Protein AF-A0A3D6C4A2-F1 (afdb_monomer)

Structure (mmCIF, N/CA/C/O backbone):
data_AF-A0A3D6C4A2-F1
#
_entry.id   AF-A0A3D6C4A2-F1
#
loop_
_atom_site.group_PDB
_atom_site.id
_atom_site.type_symbol
_atom_site.label_atom_id
_atom_site.label_alt_id
_atom_site.label_comp_id
_atom_site.label_asym_id
_atom_site.label_entity_id
_atom_site.label_seq_id
_atom_site.pdbx_PDB_ins_code
_atom_site.Cartn_x
_atom_site.Cartn_y
_atom_site.Cartn_z
_atom_site.occupancy
_atom_site.B_iso_or_equiv
_atom_site.auth_seq_id
_atom_site.auth_comp_id
_atom_site.auth_asym_id
_atom_site.auth_atom_id
_atom_site.pdbx_PDB_model_num
ATOM 1 N N . TYR A 1 1 ? -8.096 17.742 25.970 1.00 75.56 1 TYR A N 1
ATOM 2 C CA . TYR A 1 1 ? -6.657 17.517 26.185 1.00 75.56 1 TYR A CA 1
ATOM 3 C C . TYR A 1 1 ? -6.133 16.384 25.285 1.00 75.56 1 TYR A C 1
ATOM 5 O O . TYR A 1 1 ? -5.992 15.261 25.740 1.00 75.56 1 TYR A O 1
ATOM 13 N N . PRO A 1 2 ? -5.869 16.615 23.979 1.00 76.56 2 PRO A N 1
ATOM 14 C CA . PRO A 1 2 ? -5.420 15.546 23.063 1.00 76.56 2 PRO A CA 1
ATOM 15 C C . PRO A 1 2 ? -4.052 14.928 23.410 1.00 76.56 2 PRO A C 1
ATOM 17 O O . PRO A 1 2 ? -3.771 13.787 23.048 1.00 76.56 2 PRO A O 1
ATOM 20 N N . HIS A 1 3 ? -3.200 15.686 24.103 1.00 84.62 3 HIS A N 1
ATOM 21 C CA . HIS A 1 3 ? -1.843 15.288 24.482 1.00 84.62 3 HIS A CA 1
ATOM 22 C C . HIS A 1 3 ? -1.794 14.269 25.630 1.00 84.62 3 HIS A C 1
ATOM 24 O O . HIS A 1 3 ? -0.762 13.638 25.818 1.00 84.62 3 HIS A O 1
ATOM 30 N N . GLU A 1 4 ? -2.894 14.071 26.357 1.00 91.75 4 GLU A N 1
ATOM 31 C CA . GLU A 1 4 ? -2.973 13.122 27.478 1.00 91.75 4 GLU A CA 1
ATOM 32 C C . GLU A 1 4 ? -3.249 11.677 27.027 1.00 91.75 4 GLU A C 1
ATOM 34 O O . GLU A 1 4 ? -3.215 10.752 27.833 1.00 91.75 4 GLU A O 1
ATOM 39 N N . PHE A 1 5 ? -3.507 11.460 25.734 1.00 89.56 5 PHE A N 1
ATOM 40 C CA . PHE A 1 5 ? -3.783 10.140 25.174 1.00 89.56 5 PHE A CA 1
ATOM 41 C C . PHE A 1 5 ? -2.536 9.511 24.543 1.00 89.56 5 PHE A C 1
ATOM 43 O O . PHE A 1 5 ? -1.808 10.161 23.792 1.00 89.56 5 PHE A O 1
ATOM 50 N N . SER A 1 6 ? -2.347 8.209 24.767 1.00 91.00 6 SER A N 1
ATOM 51 C CA . SER A 1 6 ? -1.392 7.377 24.021 1.00 91.00 6 SER A CA 1
ATOM 52 C C . SER A 1 6 ? -1.701 7.354 22.517 1.00 91.00 6 SER A C 1
ATOM 54 O O . SER A 1 6 ? -2.823 7.646 22.093 1.00 91.00 6 SER A O 1
ATOM 56 N N . GLY A 1 7 ? -0.726 6.946 21.695 1.00 88.75 7 GLY A N 1
ATOM 57 C CA . GLY A 1 7 ? -0.914 6.791 20.246 1.00 88.75 7 GLY A CA 1
ATOM 58 C C . GLY A 1 7 ? -2.128 5.924 19.897 1.00 88.75 7 GLY A C 1
ATOM 59 O O . GLY A 1 7 ? -3.000 6.360 19.148 1.00 88.75 7 GLY A O 1
ATOM 60 N N . GLY A 1 8 ? -2.262 4.756 20.534 1.00 90.06 8 GLY A N 1
ATOM 61 C CA . GLY A 1 8 ? -3.403 3.860 20.317 1.00 90.06 8 GLY A CA 1
ATOM 62 C C . GLY A 1 8 ? -4.749 4.447 20.755 1.00 90.06 8 GLY A C 1
ATOM 63 O O . GLY A 1 8 ? -5.759 4.239 20.086 1.00 90.06 8 GLY A O 1
ATOM 64 N N . GLN A 1 9 ? -4.791 5.214 21.851 1.00 93.19 9 GLN A N 1
ATOM 65 C CA . GLN A 1 9 ? -6.016 5.913 22.267 1.00 93.19 9 GLN A CA 1
ATOM 66 C C . GLN A 1 9 ? -6.405 7.007 21.270 1.00 93.19 9 GLN A C 1
ATOM 68 O O . GLN A 1 9 ? -7.569 7.079 20.880 1.00 93.19 9 GLN A O 1
ATOM 73 N N . ARG A 1 10 ? -5.443 7.816 20.805 1.00 93.25 10 ARG A N 1
ATOM 74 C CA . ARG A 1 10 ? -5.693 8.818 19.757 1.00 93.25 10 ARG A CA 1
ATOM 75 C C . ARG A 1 10 ? -6.200 8.170 18.473 1.00 93.25 10 ARG A C 1
ATOM 77 O O . ARG A 1 10 ? -7.133 8.693 17.869 1.00 93.25 10 ARG A O 1
ATOM 84 N N . GLN A 1 11 ? -5.659 7.007 18.111 1.00 94.12 11 GLN A N 1
ATOM 85 C CA . GLN A 1 11 ? -6.113 6.276 16.935 1.00 94.12 11 GLN A CA 1
ATOM 86 C C . GLN A 1 11 ? -7.548 5.769 17.089 1.00 94.12 11 GLN A C 1
ATOM 88 O O . GLN A 1 11 ? -8.365 5.977 16.197 1.00 94.12 11 GLN A O 1
ATOM 93 N N . ARG A 1 12 ? -7.903 5.193 18.245 1.00 94.25 12 ARG A N 1
ATOM 94 C CA . ARG A 1 12 ? -9.288 4.787 18.538 1.00 94.25 12 ARG A CA 1
ATOM 95 C C . ARG A 1 12 ? -10.264 5.964 18.501 1.00 94.25 12 ARG A C 1
ATOM 97 O O . ARG A 1 12 ? -11.351 5.825 17.952 1.00 94.25 12 ARG A O 1
ATOM 104 N N . ILE A 1 13 ? -9.866 7.128 19.016 1.00 94.88 13 ILE A N 1
ATOM 105 C CA . ILE A 1 13 ? -10.663 8.359 18.911 1.00 94.88 13 ILE A CA 1
ATOM 106 C C . ILE A 1 13 ? -10.832 8.769 17.440 1.00 94.88 13 ILE A C 1
ATOM 108 O O . ILE A 1 13 ? -11.931 9.137 17.037 1.00 94.88 13 ILE A O 1
ATOM 112 N N . SER A 1 14 ? -9.777 8.686 16.624 1.00 94.44 14 SER A N 1
ATOM 113 C CA . SER A 1 14 ? -9.845 8.986 15.186 1.00 94.44 14 SER A CA 1
ATOM 114 C C . SER A 1 14 ? -10.807 8.050 14.444 1.00 94.44 14 SER A C 1
ATOM 116 O O . SER A 1 14 ? -11.663 8.512 13.694 1.00 94.44 14 SER A O 1
ATOM 118 N N . ILE A 1 15 ? -10.736 6.745 14.731 1.00 94.94 15 ILE A N 1
ATOM 119 C CA . ILE A 1 15 ? -11.643 5.731 14.173 1.00 94.94 15 ILE A CA 1
ATOM 120 C C . ILE A 1 15 ? -13.091 6.033 14.571 1.00 94.94 15 ILE A C 1
ATOM 122 O O . ILE A 1 15 ? -13.956 6.117 13.705 1.00 94.94 15 ILE A O 1
ATOM 126 N N . ALA A 1 16 ? -13.355 6.278 15.859 1.00 95.81 16 ALA A N 1
ATOM 127 C CA . ALA A 1 16 ? -14.694 6.623 16.338 1.00 95.81 16 ALA A CA 1
ATOM 128 C C . ALA A 1 16 ? -15.250 7.886 15.657 1.00 95.81 16 ALA A C 1
ATOM 130 O O . ALA A 1 16 ? -16.424 7.930 15.299 1.00 95.81 16 ALA A O 1
ATOM 131 N N . ARG A 1 17 ? -14.403 8.898 15.420 1.00 95.81 17 ARG A N 1
ATOM 132 C CA . ARG A 1 17 ? -14.789 10.102 14.668 1.00 95.81 17 ARG A CA 1
ATOM 133 C C . ARG A 1 17 ? -15.164 9.782 13.223 1.00 95.81 17 ARG A C 1
ATOM 135 O O . ARG A 1 17 ? -16.128 10.354 12.730 1.00 95.81 17 ARG A O 1
ATOM 142 N N . GLY A 1 18 ? -14.431 8.885 12.563 1.00 94.94 18 GLY A N 1
ATOM 143 C CA . GLY A 1 18 ? -14.754 8.437 11.205 1.00 94.94 18 GLY A CA 1
ATOM 144 C C . GLY A 1 18 ? -16.083 7.683 11.121 1.00 94.94 18 GLY A C 1
ATOM 145 O O . GLY A 1 18 ? -16.785 7.797 10.125 1.00 94.94 18 GLY A O 1
ATOM 146 N N . LEU A 1 19 ? -16.459 6.968 12.184 1.00 95.81 19 LEU A N 1
ATOM 147 C CA . LEU A 1 19 ? -17.672 6.145 12.246 1.00 95.81 19 LEU A CA 1
ATOM 148 C C . LEU A 1 19 ? -18.933 6.898 12.688 1.00 95.81 19 LEU A C 1
ATOM 150 O O . LEU A 1 19 ? -20.017 6.326 12.655 1.00 95.81 19 LEU A O 1
ATOM 154 N N . ILE A 1 20 ? -18.820 8.160 13.112 1.00 95.81 20 ILE A N 1
ATOM 155 C CA . ILE A 1 20 ? -19.916 8.871 13.792 1.00 95.81 20 ILE A CA 1
ATOM 156 C C . ILE A 1 20 ? -21.178 9.045 12.930 1.00 95.81 20 ILE A C 1
ATOM 158 O O . ILE A 1 20 ? -22.267 9.204 13.473 1.00 95.81 20 ILE A O 1
ATOM 162 N N . LEU A 1 21 ? -21.028 9.021 11.602 1.00 95.38 21 LEU A N 1
ATOM 163 C CA . LEU A 1 21 ? -22.120 9.163 10.634 1.00 95.38 21 LEU A CA 1
ATOM 164 C C . LEU A 1 21 ? -22.553 7.830 10.006 1.00 95.38 21 LEU A C 1
ATOM 166 O O . LEU A 1 21 ? -23.227 7.860 8.984 1.00 95.38 21 LEU A O 1
ATOM 170 N N . ASP A 1 22 ? -22.147 6.693 10.579 1.00 94.06 22 ASP A N 1
ATOM 171 C CA . ASP A 1 22 ? -22.429 5.352 10.044 1.00 94.06 22 ASP A CA 1
ATOM 172 C C . ASP A 1 22 ? -22.056 5.214 8.547 1.00 94.06 22 ASP A C 1
ATOM 174 O O . ASP A 1 22 ? -22.910 4.980 7.688 1.00 94.06 22 ASP A O 1
ATOM 178 N N . PRO A 1 23 ? -20.781 5.462 8.181 1.00 96.56 23 PRO A N 1
ATOM 179 C CA . PRO A 1 23 ? -20.367 5.451 6.784 1.00 96.56 23 PRO A CA 1
ATOM 180 C C . PRO A 1 23 ? -20.389 4.032 6.217 1.00 96.56 23 PRO A C 1
ATOM 182 O O . PRO A 1 23 ? -20.168 3.067 6.932 1.00 96.56 23 PRO A O 1
ATOM 185 N N . GLN A 1 24 ? -20.518 3.904 4.898 1.00 96.19 24 GLN A N 1
ATOM 186 C CA . GLN A 1 24 ? -20.303 2.621 4.208 1.00 96.19 24 GLN A CA 1
ATOM 187 C C . GLN A 1 24 ? -18.860 2.457 3.700 1.00 96.19 24 GLN A C 1
ATOM 189 O O . GLN A 1 24 ? -18.427 1.351 3.376 1.00 96.19 24 GLN A O 1
ATOM 194 N N . PHE A 1 25 ? -18.103 3.558 3.622 1.00 96.88 25 PHE A N 1
ATOM 195 C CA . PHE A 1 25 ? -16.755 3.603 3.062 1.00 96.88 25 PHE A CA 1
ATOM 196 C C . PHE A 1 25 ? -15.832 4.497 3.891 1.00 96.88 25 PHE A C 1
ATOM 198 O O . PHE A 1 25 ? -16.195 5.623 4.234 1.00 96.88 25 PHE A O 1
ATOM 205 N N . ILE A 1 26 ? -14.628 4.007 4.186 1.00 96.56 26 ILE A N 1
ATOM 206 C CA . ILE A 1 26 ? -13.606 4.726 4.950 1.00 96.56 26 ILE A CA 1
ATOM 207 C C . ILE A 1 26 ? -12.275 4.681 4.201 1.00 96.56 26 ILE A C 1
ATOM 209 O O . ILE A 1 26 ? -11.784 3.612 3.836 1.00 96.56 26 ILE A O 1
ATOM 213 N N . VAL A 1 27 ? -11.655 5.851 4.047 1.00 97.06 27 VAL A N 1
ATOM 214 C CA . VAL A 1 27 ? -10.256 5.978 3.626 1.00 97.06 27 VAL A CA 1
ATOM 215 C C . VAL A 1 27 ? -9.388 6.060 4.876 1.00 97.06 27 VAL A C 1
ATOM 217 O O . VAL A 1 27 ? -9.554 6.965 5.693 1.00 97.06 27 VAL A O 1
ATOM 220 N N . ALA A 1 28 ? -8.482 5.103 5.036 1.00 95.25 28 ALA A N 1
ATOM 221 C CA . ALA A 1 28 ? -7.568 5.017 6.162 1.00 95.25 28 ALA A CA 1
ATOM 222 C C . ALA A 1 28 ? -6.136 5.257 5.667 1.00 95.25 28 ALA A C 1
ATOM 224 O O . ALA A 1 28 ? -5.509 4.349 5.123 1.00 95.25 28 ALA A O 1
ATOM 225 N N . ASP A 1 29 ? -5.649 6.487 5.838 1.00 95.44 29 ASP A N 1
ATOM 226 C CA . ASP A 1 29 ? -4.317 6.913 5.399 1.00 95.44 29 ASP A CA 1
ATOM 227 C C . ASP A 1 29 ? -3.276 6.738 6.509 1.00 95.44 29 ASP A C 1
ATOM 229 O O . ASP A 1 29 ? -3.362 7.379 7.558 1.00 95.44 29 ASP A O 1
ATOM 233 N N . GLU A 1 30 ? -2.345 5.804 6.304 1.00 94.19 30 GLU A N 1
ATOM 234 C CA . GLU A 1 30 ? -1.291 5.405 7.242 1.00 94.19 30 GLU A CA 1
ATOM 235 C C . GLU A 1 30 ? -1.767 5.231 8.703 1.00 94.19 30 GLU A C 1
ATOM 237 O O . GLU A 1 30 ? -1.111 5.704 9.642 1.00 94.19 30 GLU A O 1
ATOM 242 N N . PRO A 1 31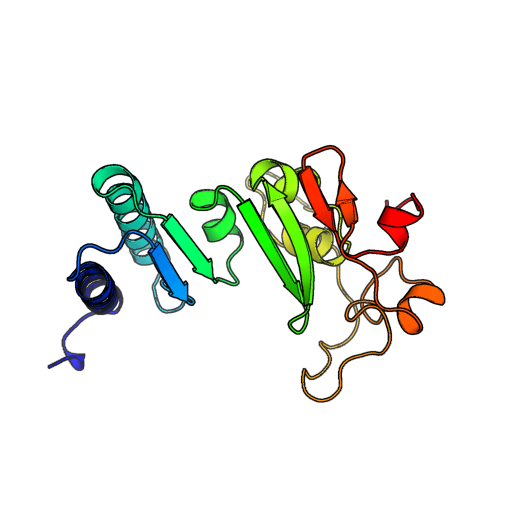 ? -2.889 4.518 8.949 1.00 92.69 31 PRO A N 1
ATOM 243 C CA . PRO A 1 31 ? -3.618 4.572 10.220 1.00 92.69 31 PRO A CA 1
ATOM 244 C C . PRO A 1 31 ? -2.887 3.892 11.388 1.00 92.69 31 PRO A C 1
ATOM 246 O O . PRO A 1 31 ? -3.353 3.945 12.525 1.00 92.69 31 PRO A O 1
ATOM 249 N N . VAL A 1 32 ? -1.769 3.213 11.130 1.00 93.56 32 VAL A N 1
ATOM 250 C CA . VAL A 1 32 ? -0.989 2.491 12.146 1.00 93.56 32 VAL A CA 1
ATOM 251 C C . VAL A 1 32 ? 0.499 2.844 12.149 1.00 93.56 32 VAL A C 1
ATOM 253 O O . VAL A 1 32 ? 1.227 2.354 13.003 1.00 93.56 32 VAL A O 1
ATOM 256 N N . SER A 1 33 ? 0.948 3.729 11.255 1.00 89.06 33 SER A N 1
ATOM 257 C CA . SER A 1 33 ? 2.370 4.045 11.033 1.00 89.06 33 SER A CA 1
ATOM 258 C C . SER A 1 33 ? 3.101 4.617 12.257 1.00 89.06 33 SER A C 1
ATOM 260 O O . SER A 1 33 ? 4.305 4.430 12.410 1.00 89.06 33 SER A O 1
ATOM 262 N N . ALA A 1 34 ? 2.382 5.310 13.144 1.00 87.12 34 ALA A N 1
ATOM 263 C CA . ALA A 1 34 ? 2.932 5.954 14.340 1.00 87.12 34 ALA A CA 1
ATOM 264 C C . ALA A 1 34 ? 2.778 5.114 15.624 1.00 87.12 34 ALA A C 1
ATOM 266 O O . ALA A 1 34 ? 2.910 5.647 16.731 1.00 87.12 34 ALA A O 1
ATOM 267 N N . LEU A 1 35 ? 2.422 3.834 15.498 1.00 90.00 35 LEU A N 1
ATOM 268 C CA . LEU A 1 35 ? 2.121 2.945 16.619 1.00 90.00 35 LEU A CA 1
ATOM 269 C C . LEU A 1 35 ? 3.223 1.897 16.779 1.00 90.00 35 LEU A C 1
ATOM 271 O O . LEU A 1 35 ? 3.865 1.495 15.814 1.00 90.00 35 LEU A O 1
ATOM 275 N N . ASP A 1 36 ? 3.441 1.436 18.008 1.00 91.19 36 ASP A N 1
ATOM 276 C CA . ASP A 1 36 ? 4.258 0.248 18.229 1.00 91.19 36 ASP A CA 1
ATOM 277 C C . ASP A 1 36 ? 3.553 -1.002 17.676 1.00 91.19 36 ASP A C 1
ATOM 279 O O . ASP A 1 36 ? 2.325 -1.052 17.567 1.00 91.19 36 ASP A O 1
ATOM 283 N N . VAL A 1 37 ? 4.336 -2.043 17.379 1.00 89.44 37 VAL A N 1
ATOM 284 C CA . VAL A 1 37 ? 3.859 -3.277 16.728 1.00 89.44 37 VAL A CA 1
ATOM 285 C C . VAL A 1 37 ? 2.686 -3.923 17.478 1.00 89.44 37 VAL A C 1
ATOM 287 O O . VAL A 1 37 ? 1.759 -4.443 16.854 1.00 89.44 37 VAL A O 1
ATOM 290 N N . SER A 1 38 ? 2.686 -3.874 18.816 1.00 91.69 38 SER A N 1
ATOM 291 C CA . SER A 1 38 ? 1.623 -4.490 19.616 1.00 91.69 38 SER A CA 1
ATOM 292 C C . SER A 1 38 ? 0.300 -3.728 19.493 1.00 91.69 38 SER A C 1
ATOM 294 O O . SER A 1 38 ? -0.760 -4.337 19.330 1.00 91.69 38 SER A O 1
ATOM 296 N N . ILE A 1 39 ? 0.354 -2.395 19.502 1.00 93.25 39 ILE A N 1
ATOM 297 C CA . ILE A 1 39 ? -0.821 -1.537 19.347 1.00 93.25 39 ILE A CA 1
ATOM 298 C C . ILE A 1 39 ? -1.310 -1.528 17.898 1.00 93.25 39 ILE A C 1
ATOM 300 O O . ILE A 1 39 ? -2.520 -1.552 17.674 1.00 93.25 39 ILE A O 1
ATOM 304 N N . GLN A 1 40 ? -0.408 -1.563 16.916 1.00 93.62 40 GLN A N 1
ATOM 305 C CA . GLN A 1 40 ? -0.750 -1.735 15.504 1.00 93.62 40 GLN A CA 1
ATOM 306 C C . GLN A 1 40 ? -1.621 -2.982 15.297 1.00 93.62 40 GLN A C 1
ATOM 308 O O . GLN A 1 40 ? -2.706 -2.870 14.727 1.00 93.62 40 GLN A O 1
ATOM 313 N N . ALA A 1 41 ? -1.223 -4.137 15.842 1.00 92.50 41 ALA A N 1
ATOM 314 C CA . ALA A 1 41 ? -2.020 -5.363 15.763 1.00 92.50 41 ALA A CA 1
ATOM 315 C C . ALA A 1 41 ? -3.416 -5.206 16.397 1.00 92.50 41 ALA A C 1
ATOM 317 O O . ALA A 1 41 ? -4.416 -5.629 15.819 1.00 92.50 41 ALA A O 1
ATOM 318 N N . GLN A 1 42 ? -3.513 -4.543 17.556 1.00 94.06 42 GLN A N 1
ATOM 319 C CA . GLN A 1 42 ? -4.806 -4.273 18.199 1.00 94.06 42 GLN A CA 1
ATOM 320 C C . GLN A 1 42 ? -5.715 -3.381 17.343 1.00 94.06 42 GLN A C 1
ATOM 322 O O . GLN A 1 42 ? -6.918 -3.626 17.272 1.00 94.06 42 GLN A O 1
ATOM 327 N N . ILE A 1 43 ? -5.163 -2.343 16.708 1.00 94.69 43 ILE A N 1
ATOM 328 C CA . ILE A 1 43 ? -5.932 -1.446 15.839 1.00 94.69 43 ILE A CA 1
ATOM 329 C C . ILE A 1 43 ? -6.391 -2.170 14.572 1.00 94.69 43 ILE A C 1
ATOM 331 O O . ILE A 1 43 ? -7.535 -1.990 14.166 1.00 94.69 43 ILE A O 1
ATOM 335 N N . LEU A 1 44 ? -5.551 -3.015 13.973 1.00 94.56 44 LEU A N 1
ATOM 336 C CA . LEU A 1 44 ? -5.937 -3.800 12.797 1.00 94.56 44 LEU A CA 1
ATOM 337 C C . LEU A 1 44 ? -7.072 -4.776 13.112 1.00 94.56 44 LEU A C 1
ATOM 339 O O . LEU A 1 44 ? -8.060 -4.800 12.383 1.00 94.56 44 LEU A O 1
ATOM 343 N N . ASN A 1 45 ? -6.985 -5.494 14.234 1.00 94.25 45 ASN A N 1
ATOM 344 C CA . ASN A 1 45 ? -8.059 -6.382 14.685 1.00 94.25 45 ASN A CA 1
ATOM 345 C C . ASN A 1 45 ? -9.371 -5.621 14.907 1.00 94.25 45 ASN A C 1
ATOM 347 O O . ASN A 1 45 ? -10.427 -6.085 14.489 1.00 94.25 45 ASN A O 1
ATOM 351 N N . LEU A 1 46 ? -9.300 -4.427 15.506 1.00 94.81 46 LEU A N 1
ATOM 352 C CA . LEU A 1 46 ? -10.465 -3.560 15.679 1.00 94.81 46 LEU A CA 1
ATOM 353 C C . LEU A 1 46 ? -11.076 -3.153 14.329 1.00 94.81 46 LEU A C 1
ATOM 355 O O . LEU A 1 46 ? -12.289 -3.222 14.166 1.00 94.81 46 LEU A O 1
ATOM 359 N N . LEU A 1 47 ? -10.262 -2.736 13.355 1.00 95.38 47 LEU A N 1
ATOM 360 C CA . LEU A 1 47 ? -10.754 -2.367 12.023 1.00 95.38 47 LEU A CA 1
ATOM 361 C C . LEU A 1 47 ? -11.403 -3.559 11.309 1.00 95.38 47 LEU A C 1
ATOM 363 O O . LEU A 1 47 ? -12.456 -3.402 10.701 1.00 95.38 47 LEU A O 1
ATOM 367 N N . MET A 1 48 ? -10.825 -4.757 11.417 1.00 94.81 48 MET A N 1
ATOM 368 C CA . MET A 1 48 ? -11.418 -5.976 10.858 1.00 94.81 48 MET A CA 1
ATOM 369 C C . MET A 1 48 ? -12.747 -6.325 11.531 1.00 94.81 48 MET A C 1
ATOM 371 O O . MET A 1 48 ? -13.714 -6.640 10.847 1.00 94.81 48 MET A O 1
ATOM 375 N N . GLU A 1 49 ? -12.830 -6.217 12.856 1.00 96.00 49 GLU A N 1
ATOM 376 C CA . GLU A 1 49 ? -14.074 -6.440 13.597 1.00 96.00 49 GLU A CA 1
ATOM 377 C C . GLU A 1 49 ? -15.171 -5.451 13.173 1.00 96.00 49 GLU A C 1
ATOM 379 O O . GLU A 1 49 ? -16.316 -5.846 12.950 1.00 96.00 49 GLU A O 1
ATOM 384 N N . LEU A 1 50 ? -14.820 -4.172 13.019 1.00 95.62 50 LEU A N 1
ATOM 385 C CA . LEU A 1 50 ? -15.737 -3.134 12.549 1.00 95.62 50 LEU A CA 1
ATOM 386 C C . LEU A 1 50 ? -16.184 -3.378 11.105 1.00 95.62 50 LEU A C 1
ATOM 388 O O . LEU A 1 50 ? -17.360 -3.181 10.805 1.00 95.62 50 LEU A O 1
ATOM 392 N N . ARG A 1 51 ? -15.281 -3.859 10.238 1.00 94.94 51 ARG A N 1
ATOM 393 C CA . ARG A 1 51 ? -15.608 -4.274 8.867 1.00 94.94 51 ARG A CA 1
ATOM 394 C C . ARG A 1 51 ? -16.782 -5.239 8.849 1.00 94.94 51 ARG A C 1
ATOM 396 O O . ARG A 1 51 ? -17.762 -4.984 8.160 1.00 94.94 51 ARG A O 1
ATOM 403 N N . GLU A 1 52 ? -16.677 -6.317 9.624 1.00 95.44 52 GLU A N 1
ATOM 404 C CA . GLU A 1 52 ? -17.680 -7.382 9.660 1.00 95.44 52 GLU A CA 1
ATOM 405 C C . GLU A 1 52 ? -18.977 -6.910 10.325 1.00 95.44 52 GLU A C 1
ATOM 407 O O . GLU A 1 52 ? -20.068 -7.179 9.830 1.00 95.44 52 GLU A O 1
ATOM 412 N N . LYS A 1 53 ? -18.877 -6.172 11.439 1.00 96.06 53 LYS A N 1
ATOM 413 C CA . LYS A 1 53 ? -20.051 -5.732 12.208 1.00 96.06 53 LYS A CA 1
ATOM 414 C C . LYS A 1 53 ? -20.887 -4.671 11.502 1.00 96.06 53 LYS A C 1
ATOM 416 O O . LYS A 1 53 ? -22.100 -4.652 11.679 1.00 96.06 53 LYS A O 1
ATOM 421 N N . MET A 1 54 ? -20.241 -3.773 10.764 1.00 95.56 54 MET A N 1
ATOM 422 C CA . MET A 1 54 ? -20.883 -2.609 10.146 1.00 95.56 54 MET A CA 1
ATOM 423 C C . MET A 1 54 ? -20.908 -2.695 8.613 1.00 95.56 54 MET A C 1
ATOM 425 O O . MET A 1 54 ? -21.350 -1.758 7.958 1.00 95.56 54 MET A O 1
ATOM 429 N N . ASN A 1 55 ? -20.449 -3.811 8.033 1.00 95.31 55 ASN A N 1
ATOM 430 C CA . ASN A 1 55 ? -20.334 -4.007 6.586 1.00 95.31 55 ASN A CA 1
ATOM 431 C C . ASN A 1 55 ? -19.560 -2.865 5.890 1.00 95.31 55 ASN A C 1
ATOM 433 O O . ASN A 1 55 ? -19.993 -2.315 4.875 1.00 95.31 55 ASN A O 1
ATOM 437 N N . LEU A 1 56 ? -18.422 -2.472 6.475 1.00 95.94 56 LEU A N 1
ATOM 438 C CA . LEU A 1 56 ? -17.620 -1.344 5.994 1.00 95.94 56 LEU A CA 1
ATOM 439 C C . LEU A 1 56 ? -16.734 -1.743 4.821 1.00 95.94 56 LEU A C 1
ATOM 441 O O . LEU A 1 56 ? -16.129 -2.814 4.803 1.00 95.94 56 LEU A O 1
ATOM 445 N N . THR A 1 57 ? -16.556 -0.815 3.887 1.00 96.75 57 THR A N 1
ATOM 446 C CA . THR A 1 57 ? -15.509 -0.897 2.869 1.00 96.75 57 THR A CA 1
ATOM 447 C C . THR A 1 57 ? -14.339 0.005 3.252 1.00 96.75 57 THR A C 1
ATOM 449 O O . THR A 1 57 ? -14.523 1.193 3.517 1.00 96.75 57 THR A O 1
ATOM 452 N N . TYR A 1 58 ? -13.123 -0.542 3.247 1.00 96.38 58 TYR A N 1
ATOM 453 C CA . TYR A 1 58 ? -11.903 0.213 3.531 1.00 96.38 58 TYR A CA 1
ATOM 454 C C . TYR A 1 58 ? -11.055 0.413 2.275 1.00 96.38 58 TYR A C 1
ATOM 456 O O . TYR A 1 58 ? -10.744 -0.547 1.572 1.00 96.38 58 TYR A O 1
ATOM 464 N N . LEU A 1 59 ? -10.605 1.648 2.054 1.00 97.12 59 LEU A N 1
ATOM 465 C CA . LEU A 1 59 ? -9.395 1.934 1.287 1.00 97.12 59 LEU A CA 1
ATOM 466 C C . LEU A 1 59 ? -8.265 2.195 2.282 1.00 97.12 59 LEU A C 1
ATOM 468 O O . LEU A 1 59 ? -8.222 3.248 2.915 1.00 97.12 59 LEU A O 1
ATOM 472 N N . PHE A 1 60 ? -7.378 1.218 2.440 1.00 96.19 60 PHE A N 1
ATOM 473 C CA . PHE A 1 60 ? -6.271 1.277 3.388 1.00 96.19 60 PHE A CA 1
ATOM 474 C C . PHE A 1 60 ? -4.977 1.646 2.657 1.00 96.19 60 PHE A C 1
ATOM 476 O O . PHE A 1 60 ? -4.568 0.938 1.738 1.00 96.19 60 PHE A O 1
ATOM 483 N N . ILE A 1 61 ? -4.339 2.745 3.055 1.00 96.38 61 ILE A N 1
ATOM 484 C CA . ILE A 1 61 ? -3.098 3.242 2.454 1.00 96.38 61 ILE A CA 1
ATOM 485 C C . ILE A 1 61 ? -1.974 3.015 3.457 1.00 96.38 61 ILE A C 1
ATOM 487 O O . ILE A 1 61 ? -2.039 3.491 4.589 1.00 96.38 61 ILE A O 1
ATOM 491 N N . THR A 1 62 ? -0.956 2.254 3.058 1.00 94.62 62 THR A N 1
ATOM 492 C CA . THR A 1 62 ? 0.238 2.060 3.878 1.00 94.62 62 THR A CA 1
ATOM 493 C C . THR A 1 62 ? 1.437 1.610 3.057 1.00 94.62 62 THR A C 1
ATOM 495 O O . THR A 1 62 ? 1.291 1.016 1.986 1.00 94.62 62 THR A O 1
ATOM 498 N N . HIS A 1 63 ? 2.628 1.855 3.592 1.00 92.44 63 HIS A N 1
ATOM 499 C CA . HIS A 1 63 ? 3.884 1.296 3.105 1.00 92.44 63 HIS A CA 1
ATOM 500 C C . HIS A 1 63 ? 4.255 -0.060 3.742 1.00 92.44 63 HIS A C 1
ATOM 502 O O . HIS A 1 63 ? 5.206 -0.696 3.284 1.00 92.44 63 HIS A O 1
ATOM 508 N N . ASP A 1 64 ? 3.543 -0.528 4.777 1.00 90.69 64 ASP A N 1
ATOM 509 C CA . ASP A 1 64 ? 3.829 -1.812 5.433 1.00 90.69 64 ASP A CA 1
ATOM 510 C C . ASP A 1 64 ? 3.094 -2.977 4.752 1.00 90.69 64 ASP A C 1
ATOM 512 O O . ASP A 1 64 ? 1.900 -3.215 4.953 1.00 90.69 64 ASP A O 1
ATOM 516 N N . LEU A 1 65 ? 3.835 -3.759 3.967 1.00 88.31 65 LEU A N 1
ATOM 517 C CA . LEU A 1 65 ? 3.293 -4.911 3.244 1.00 88.31 65 LEU A CA 1
ATOM 518 C C . LEU A 1 65 ? 2.788 -6.029 4.171 1.00 88.31 65 LEU A C 1
ATOM 520 O O . LEU A 1 65 ? 1.916 -6.796 3.765 1.00 88.31 65 LEU A O 1
ATOM 524 N N . SER A 1 66 ? 3.277 -6.115 5.412 1.00 85.56 66 SER A N 1
ATOM 525 C CA . SER A 1 66 ? 2.793 -7.094 6.397 1.00 85.56 66 SER A CA 1
ATOM 526 C C . SER A 1 66 ? 1.357 -6.777 6.815 1.00 85.56 66 SER A C 1
ATOM 528 O O . SER A 1 66 ? 0.532 -7.676 6.966 1.00 85.56 66 SER A O 1
ATOM 530 N N . VAL A 1 67 ? 1.040 -5.484 6.944 1.00 89.88 67 VAL A N 1
ATOM 531 C CA . VAL A 1 67 ? -0.323 -5.006 7.211 1.00 89.88 67 VAL A CA 1
ATOM 532 C C . VAL A 1 67 ? -1.221 -5.260 6.018 1.00 89.88 67 VAL A C 1
ATOM 534 O O . VAL A 1 67 ? -2.309 -5.815 6.175 1.00 89.88 67 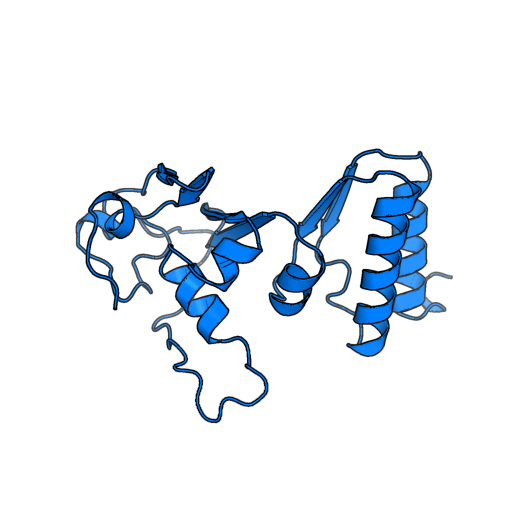VAL A O 1
ATOM 537 N N . VAL A 1 68 ? -0.749 -4.891 4.823 1.00 91.62 68 VAL A N 1
ATOM 538 C CA . VAL A 1 68 ? -1.491 -5.083 3.573 1.00 91.62 68 VAL A CA 1
ATOM 539 C C . VAL A 1 68 ? -1.893 -6.547 3.407 1.00 91.62 68 VAL A C 1
ATOM 541 O O . VAL A 1 68 ? -3.057 -6.812 3.106 1.00 91.62 68 VAL A O 1
ATOM 544 N N . HIS A 1 69 ? -0.969 -7.480 3.668 1.00 88.06 69 HIS A N 1
ATOM 545 C CA . HIS A 1 69 ? -1.219 -8.920 3.591 1.00 88.06 69 HIS A CA 1
ATOM 546 C C . HIS A 1 69 ? -2.347 -9.388 4.520 1.00 88.06 69 HIS A C 1
ATOM 548 O O . HIS A 1 69 ? -3.087 -10.305 4.177 1.00 88.06 69 HIS A O 1
ATOM 554 N N . HIS A 1 70 ? -2.484 -8.766 5.693 1.00 87.31 70 HIS A N 1
ATOM 555 C CA . HIS A 1 70 ? -3.431 -9.200 6.714 1.00 87.31 70 HIS A CA 1
ATOM 556 C C . HIS A 1 70 ? -4.855 -8.668 6.500 1.00 87.31 70 HIS A C 1
ATOM 558 O O . HIS A 1 70 ? -5.820 -9.383 6.758 1.00 87.31 70 HIS A O 1
ATOM 564 N N . ILE A 1 71 ? -5.000 -7.418 6.043 1.00 91.19 71 ILE A N 1
ATOM 565 C CA . ILE A 1 71 ? -6.302 -6.726 6.027 1.00 91.19 71 ILE A CA 1
ATOM 566 C C . ILE A 1 71 ? -6.963 -6.654 4.642 1.00 91.19 71 ILE A C 1
ATOM 568 O O . ILE A 1 71 ? -8.181 -6.483 4.550 1.00 91.19 71 ILE A O 1
ATOM 572 N N . SER A 1 72 ? -6.185 -6.770 3.563 1.00 94.06 72 SER A N 1
ATOM 573 C CA . SER A 1 72 ? -6.638 -6.388 2.219 1.00 94.06 72 SER A CA 1
ATOM 574 C C . SER A 1 72 ? -7.184 -7.568 1.417 1.00 94.06 72 SER A C 1
ATOM 576 O O . SER A 1 72 ? -6.575 -8.631 1.360 1.00 94.06 72 SER A O 1
ATOM 578 N N . ASN A 1 73 ? -8.293 -7.359 0.703 1.00 94.44 73 ASN A N 1
ATOM 579 C CA . ASN A 1 73 ? -8.790 -8.315 -0.296 1.00 94.44 73 ASN A CA 1
ATOM 580 C C . ASN A 1 73 ? -8.109 -8.126 -1.664 1.00 94.44 73 ASN A C 1
ATOM 582 O O . ASN A 1 73 ? -7.846 -9.089 -2.382 1.00 94.44 73 ASN A O 1
ATOM 586 N N . ARG A 1 74 ? -7.820 -6.871 -2.023 1.00 95.31 74 ARG A N 1
ATOM 587 C CA . ARG A 1 74 ? -7.121 -6.453 -3.246 1.00 95.31 74 ARG A CA 1
ATOM 588 C C . ARG A 1 74 ? -6.054 -5.438 -2.873 1.00 95.31 74 ARG A C 1
ATOM 590 O O . ARG A 1 74 ? -6.232 -4.695 -1.912 1.00 95.31 74 ARG A O 1
ATOM 597 N N . VAL A 1 75 ? -4.974 -5.400 -3.640 1.00 97.00 75 VAL A N 1
ATOM 598 C CA . VAL A 1 75 ? -3.820 -4.543 -3.363 1.00 97.00 75 VAL A CA 1
ATOM 599 C C . VAL A 1 75 ? -3.456 -3.776 -4.621 1.00 97.00 75 VAL A C 1
ATOM 601 O O . VAL A 1 75 ? -3.287 -4.379 -5.676 1.00 97.00 75 VAL A O 1
ATOM 604 N N . ALA A 1 76 ? -3.339 -2.456 -4.485 1.00 97.38 76 ALA A N 1
ATOM 605 C CA . ALA A 1 76 ? -2.812 -1.555 -5.500 1.00 97.38 76 ALA A CA 1
ATOM 606 C C . ALA A 1 76 ? -1.398 -1.118 -5.094 1.00 97.38 76 ALA A C 1
ATOM 608 O O . ALA A 1 76 ? -1.199 -0.598 -3.998 1.00 97.38 76 ALA A O 1
ATOM 609 N N . VAL A 1 77 ? -0.423 -1.314 -5.976 1.00 97.50 77 VAL A N 1
ATOM 610 C CA . VAL A 1 77 ? 0.971 -0.909 -5.780 1.00 97.50 77 VAL A CA 1
ATOM 611 C C . VAL A 1 77 ? 1.238 0.316 -6.636 1.00 97.50 77 VAL A C 1
ATOM 613 O O . VAL A 1 77 ? 1.081 0.276 -7.858 1.00 97.50 77 VAL A O 1
ATOM 616 N N . LEU A 1 78 ? 1.649 1.407 -5.992 1.00 96.38 78 LEU A N 1
ATOM 617 C CA . LEU A 1 78 ? 1.966 2.664 -6.658 1.00 96.38 78 LEU A CA 1
ATOM 618 C C . LEU A 1 78 ? 3.470 2.944 -6.608 1.00 96.38 78 LEU A C 1
ATOM 620 O O . LEU A 1 78 ? 4.125 2.694 -5.598 1.00 96.38 78 LEU A O 1
ATOM 624 N N . TYR A 1 79 ? 4.003 3.537 -7.674 1.00 95.00 79 TYR A N 1
ATOM 625 C CA . TYR A 1 79 ? 5.349 4.107 -7.708 1.00 95.00 79 TYR A CA 1
ATOM 626 C C . TYR A 1 79 ? 5.302 5.502 -8.328 1.00 95.00 79 TYR A C 1
ATOM 628 O O . TYR A 1 79 ? 4.781 5.665 -9.428 1.00 95.00 79 TYR A O 1
ATOM 636 N N . LEU A 1 80 ? 5.820 6.514 -7.621 1.00 93.44 80 LEU A N 1
ATOM 637 C CA . LEU A 1 80 ? 5.803 7.922 -8.059 1.00 93.44 80 LEU A CA 1
ATOM 638 C C . LEU A 1 80 ? 4.417 8.382 -8.564 1.00 93.44 80 LEU A C 1
ATOM 640 O O . LEU A 1 80 ? 4.292 8.994 -9.620 1.00 93.44 80 LEU A O 1
ATOM 644 N N . GLY A 1 81 ? 3.361 8.029 -7.823 1.00 92.44 81 GLY A N 1
ATOM 645 C CA . GLY A 1 81 ? 1.977 8.380 -8.162 1.00 92.44 81 GLY A CA 1
ATOM 646 C C . GLY A 1 81 ? 1.357 7.578 -9.313 1.00 92.44 81 GLY A C 1
ATOM 647 O O . GLY A 1 81 ? 0.205 7.818 -9.657 1.00 92.44 81 GLY A O 1
ATOM 648 N N . THR A 1 82 ? 2.076 6.614 -9.891 1.00 93.38 82 THR A N 1
ATOM 649 C CA . THR A 1 82 ? 1.580 5.762 -10.982 1.00 93.38 82 THR A CA 1
ATOM 650 C C . THR A 1 82 ? 1.164 4.397 -10.448 1.00 93.38 82 THR A C 1
ATOM 652 O O . THR A 1 82 ? 1.912 3.786 -9.685 1.00 93.38 82 THR A O 1
ATOM 655 N N . LEU A 1 83 ? -0.007 3.898 -10.858 1.00 97.00 83 LEU A N 1
ATOM 656 C CA . LEU A 1 83 ? -0.459 2.544 -10.536 1.00 97.00 83 LEU A CA 1
ATOM 657 C C . LEU A 1 83 ? 0.358 1.521 -11.335 1.00 97.00 83 LEU A C 1
ATOM 659 O O . LEU A 1 83 ? 0.215 1.421 -12.550 1.00 97.00 83 LEU A O 1
ATOM 663 N N . CYS A 1 84 ? 1.214 0.766 -10.652 1.00 97.62 84 CYS A N 1
ATOM 664 C CA . CYS A 1 84 ? 2.059 -0.251 -11.272 1.00 97.62 84 CYS A CA 1
ATOM 665 C C . CYS A 1 84 ? 1.345 -1.598 -11.395 1.00 97.62 84 CYS A C 1
ATOM 667 O O . CYS A 1 84 ? 1.504 -2.291 -12.399 1.00 97.62 84 CYS A O 1
ATOM 669 N N . GLU A 1 85 ? 0.593 -1.982 -10.365 1.00 97.88 85 GLU A N 1
ATOM 670 C CA . GLU A 1 85 ? -0.062 -3.286 -10.282 1.00 97.88 85 GLU A CA 1
ATOM 671 C C . GLU A 1 85 ? -1.284 -3.218 -9.365 1.00 97.88 85 GLU A C 1
ATOM 673 O O . GLU A 1 85 ? -1.245 -2.564 -8.325 1.00 97.88 85 GLU A O 1
ATOM 678 N N . LEU A 1 86 ? -2.367 -3.893 -9.742 1.00 97.88 86 LEU A N 1
ATOM 679 C CA . LEU A 1 86 ? -3.574 -4.059 -8.940 1.00 97.88 86 LEU A CA 1
ATOM 680 C C . LEU A 1 86 ? -4.062 -5.498 -9.072 1.00 97.88 86 LEU A C 1
ATOM 682 O O . LEU A 1 86 ? -4.491 -5.901 -10.143 1.00 97.88 86 LEU A O 1
ATOM 686 N N . ALA A 1 87 ? -4.052 -6.270 -7.994 1.00 96.56 87 ALA A N 1
ATOM 687 C CA . ALA A 1 87 ? -4.446 -7.679 -8.038 1.00 96.56 87 ALA A CA 1
ATOM 688 C C . ALA A 1 87 ? -5.154 -8.111 -6.744 1.00 96.56 87 ALA A C 1
ATOM 690 O O . ALA A 1 87 ? -5.092 -7.389 -5.738 1.00 96.56 87 ALA A O 1
ATOM 691 N N . PRO A 1 88 ? -5.851 -9.267 -6.737 1.00 95.25 88 PRO A N 1
ATOM 692 C CA . PRO A 1 88 ? -6.215 -9.936 -5.492 1.00 95.25 88 PRO A CA 1
ATOM 693 C C . PRO A 1 88 ? -4.987 -10.057 -4.588 1.00 95.25 88 PRO A C 1
ATOM 695 O O . PRO A 1 88 ? -3.891 -10.330 -5.075 1.00 95.25 88 PRO A O 1
ATOM 698 N N . ALA A 1 89 ? -5.157 -9.840 -3.281 1.00 93.31 89 ALA A N 1
ATOM 699 C CA . ALA A 1 89 ? -4.028 -9.814 -2.354 1.00 93.31 89 ALA A CA 1
ATOM 700 C C . ALA A 1 89 ? -3.209 -11.106 -2.458 1.00 93.31 89 ALA A C 1
ATOM 702 O O . ALA A 1 89 ? -2.006 -11.047 -2.675 1.00 93.31 89 ALA A O 1
ATOM 703 N N . HIS A 1 90 ? -3.877 -12.260 -2.415 1.00 91.69 90 HIS A N 1
ATOM 704 C CA . HIS A 1 90 ? -3.249 -13.563 -2.624 1.00 91.69 90 HIS A CA 1
ATOM 705 C C . HIS A 1 90 ? -2.323 -13.569 -3.856 1.00 91.69 90 HIS A C 1
ATOM 707 O O . HIS A 1 90 ? -1.114 -13.740 -3.717 1.00 91.69 90 HIS A O 1
ATOM 7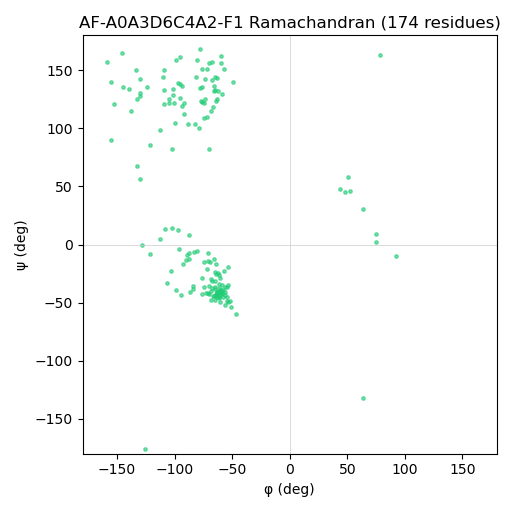13 N N . ASP A 1 91 ? -2.863 -13.293 -5.040 1.00 93.19 91 ASP A N 1
ATOM 714 C CA . ASP A 1 91 ? -2.108 -13.341 -6.295 1.00 93.19 91 ASP A CA 1
ATOM 715 C C . ASP A 1 91 ? -0.943 -12.354 -6.309 1.00 93.19 91 ASP A C 1
ATOM 717 O O . ASP A 1 91 ? 0.134 -12.699 -6.779 1.00 93.19 91 ASP A O 1
ATOM 721 N N . LEU A 1 92 ? -1.117 -11.159 -5.737 1.00 93.81 92 LEU A N 1
ATOM 722 C CA . LEU A 1 92 ? -0.039 -10.180 -5.656 1.00 93.81 92 LEU A CA 1
ATOM 723 C C . LEU A 1 92 ? 1.138 -10.701 -4.819 1.00 93.81 92 LEU A C 1
ATOM 725 O O . LEU A 1 92 ? 2.285 -10.499 -5.200 1.00 93.81 92 LEU A O 1
ATOM 729 N N . PHE A 1 93 ? 0.873 -11.376 -3.694 1.00 91.69 93 PHE A N 1
ATOM 730 C CA . PHE A 1 93 ? 1.919 -11.900 -2.804 1.00 91.69 93 PHE A CA 1
ATOM 731 C C . PHE A 1 93 ? 2.604 -13.171 -3.337 1.00 91.69 93 PHE A C 1
ATOM 733 O O . PHE A 1 93 ? 3.774 -13.398 -3.016 1.00 91.69 93 PHE A O 1
ATOM 740 N N . TYR A 1 94 ? 1.908 -13.990 -4.133 1.00 90.31 94 TYR A N 1
ATOM 741 C CA . TYR A 1 94 ? 2.436 -15.258 -4.660 1.00 90.31 94 TYR A CA 1
ATOM 742 C C . TYR A 1 94 ? 2.969 -15.157 -6.094 1.00 90.31 94 TYR A C 1
ATOM 744 O O . TYR A 1 94 ? 4.014 -15.732 -6.396 1.00 90.31 94 TYR A O 1
ATOM 752 N N . GLU A 1 95 ? 2.297 -14.399 -6.958 1.00 92.06 95 GLU A N 1
ATOM 753 C CA . GLU A 1 95 ? 2.637 -14.206 -8.372 1.00 92.06 95 GLU A CA 1
ATOM 754 C C . GLU A 1 95 ? 2.683 -12.715 -8.774 1.00 92.06 95 GLU A C 1
ATOM 756 O O . GLU A 1 95 ? 2.001 -12.300 -9.718 1.00 92.06 95 GLU A O 1
ATOM 761 N N . PRO A 1 96 ? 3.508 -11.888 -8.101 1.00 93.81 96 PRO A N 1
ATOM 762 C CA . PRO A 1 96 ? 3.679 -10.481 -8.461 1.00 93.81 96 PRO A CA 1
ATOM 763 C C . PRO A 1 96 ? 4.187 -10.316 -9.896 1.00 93.81 96 PRO A C 1
ATOM 765 O O . PRO A 1 96 ? 5.209 -10.895 -10.282 1.00 93.81 96 PRO A O 1
ATOM 768 N N . ARG A 1 97 ? 3.515 -9.473 -10.682 1.00 95.25 97 ARG A N 1
ATOM 769 C CA . ARG A 1 97 ? 3.791 -9.294 -12.114 1.00 95.25 97 ARG A CA 1
ATOM 770 C C . ARG A 1 97 ? 4.738 -8.138 -12.382 1.00 95.25 97 ARG A C 1
ATOM 772 O O . ARG A 1 97 ? 5.658 -8.274 -13.186 1.00 95.25 97 ARG A O 1
ATOM 779 N N . HIS A 1 98 ? 4.554 -7.003 -11.712 1.00 96.88 98 HIS A N 1
ATOM 780 C CA . HIS A 1 98 ? 5.377 -5.830 -11.967 1.00 96.88 98 HIS A CA 1
ATOM 781 C C . HIS A 1 98 ? 6.761 -5.974 -11.297 1.00 96.88 98 HIS A C 1
ATOM 783 O O . HIS A 1 98 ? 6.841 -6.302 -10.108 1.00 96.88 98 HIS A O 1
ATOM 789 N N . PRO A 1 99 ? 7.879 -5.660 -11.987 1.00 95.75 99 PRO A N 1
ATOM 790 C CA . PRO A 1 99 ? 9.229 -5.753 -11.416 1.00 95.75 99 PRO A CA 1
ATOM 791 C C . PRO A 1 99 ? 9.422 -4.998 -10.092 1.00 95.75 99 PRO A C 1
ATOM 793 O O . PRO A 1 99 ? 10.139 -5.462 -9.207 1.00 95.75 99 PRO A O 1
ATOM 796 N N . TYR A 1 100 ? 8.757 -3.851 -9.931 1.00 95.56 100 TYR A N 1
ATOM 797 C CA . TYR A 1 100 ? 8.748 -3.113 -8.663 1.00 95.56 100 TYR A CA 1
ATOM 798 C C . TYR A 1 100 ? 8.064 -3.895 -7.532 1.00 95.56 100 TYR A C 1
ATOM 800 O O . TYR A 1 100 ? 8.648 -4.029 -6.460 1.00 95.56 100 TYR A O 1
ATOM 808 N N . THR A 1 101 ? 6.879 -4.466 -7.772 1.00 95.19 101 THR A N 1
ATOM 809 C CA . THR A 1 101 ? 6.157 -5.291 -6.790 1.00 95.19 101 THR A CA 1
ATOM 810 C C . THR A 1 101 ? 6.984 -6.502 -6.373 1.00 95.19 101 THR A C 1
ATOM 812 O O . THR A 1 101 ? 7.113 -6.796 -5.186 1.00 95.19 101 THR A O 1
ATOM 815 N N . ARG A 1 102 ? 7.637 -7.161 -7.337 1.00 94.06 102 ARG A N 1
ATOM 816 C CA . ARG A 1 102 ? 8.564 -8.271 -7.071 1.00 94.06 102 ARG A CA 1
ATOM 817 C C . ARG A 1 102 ? 9.705 -7.851 -6.155 1.00 94.06 102 ARG A C 1
ATOM 819 O O . ARG A 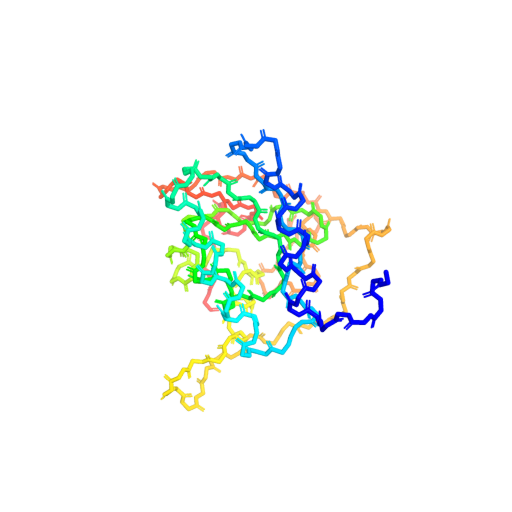1 102 ? 10.028 -8.561 -5.205 1.00 94.06 102 ARG A O 1
ATOM 826 N N . ALA A 1 103 ? 10.296 -6.686 -6.418 1.00 92.62 103 ALA A N 1
ATOM 827 C CA . ALA A 1 103 ? 11.357 -6.150 -5.581 1.00 92.62 103 ALA A CA 1
ATOM 828 C C . ALA A 1 103 ? 10.869 -5.821 -4.163 1.00 92.62 103 ALA A C 1
ATOM 830 O O . ALA A 1 103 ? 11.529 -6.214 -3.201 1.00 92.62 103 ALA A O 1
ATOM 831 N N . LEU A 1 104 ? 9.702 -5.184 -4.029 1.00 91.38 104 LEU A N 1
ATOM 832 C CA . LEU A 1 104 ? 9.067 -4.890 -2.742 1.00 91.38 104 LEU A CA 1
ATOM 833 C C . LEU A 1 104 ? 8.844 -6.155 -1.904 1.00 91.38 104 LEU A C 1
ATOM 835 O O . LEU A 1 104 ? 9.291 -6.229 -0.762 1.00 91.38 104 LEU A O 1
ATOM 839 N N . LEU A 1 105 ? 8.211 -7.176 -2.482 1.00 90.94 105 LEU A N 1
ATOM 840 C CA . LEU A 1 105 ? 7.915 -8.422 -1.772 1.00 90.94 105 LEU A CA 1
ATOM 841 C C . LEU A 1 105 ? 9.176 -9.217 -1.424 1.00 90.94 105 LEU A C 1
ATOM 843 O O . LEU A 1 105 ? 9.223 -9.865 -0.381 1.00 90.94 105 LEU A O 1
ATOM 847 N N . SER A 1 106 ? 10.225 -9.134 -2.251 1.00 88.31 106 SER A N 1
ATOM 848 C CA . SER A 1 106 ? 11.513 -9.779 -1.959 1.00 88.31 106 SER A CA 1
ATOM 849 C C . SER A 1 106 ? 12.212 -9.220 -0.711 1.00 88.31 106 SER A C 1
ATOM 851 O O . SER A 1 106 ? 13.123 -9.864 -0.186 1.00 88.31 106 SER A O 1
ATOM 853 N N . ALA A 1 107 ? 11.797 -8.037 -0.242 1.00 83.81 107 ALA A N 1
ATOM 854 C CA . ALA A 1 107 ? 12.311 -7.406 0.967 1.00 83.81 107 ALA A CA 1
ATOM 855 C C . ALA A 1 107 ? 11.576 -7.838 2.247 1.00 83.81 107 ALA A C 1
ATOM 857 O O . ALA A 1 107 ? 12.077 -7.580 3.342 1.00 83.81 107 ALA A O 1
ATOM 858 N N . ILE A 1 108 ? 10.427 -8.515 2.136 1.00 83.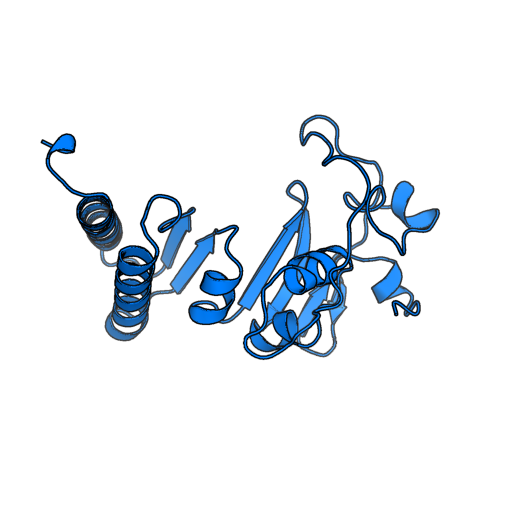19 108 ILE A N 1
ATOM 859 C CA . ILE A 1 108 ? 9.673 -8.992 3.299 1.00 83.19 108 ILE A CA 1
ATOM 860 C C . ILE A 1 108 ? 10.400 -10.201 3.914 1.00 83.19 108 ILE A C 1
ATOM 862 O O . ILE A 1 108 ? 10.640 -11.193 3.216 1.00 83.19 108 ILE A O 1
ATOM 866 N N . PRO A 1 109 ? 10.735 -10.173 5.217 1.00 70.75 109 PRO A N 1
ATOM 867 C CA . PRO A 1 109 ? 11.322 -11.321 5.896 1.00 70.75 109 PRO A CA 1
ATOM 868 C C . PRO A 1 109 ? 10.351 -12.507 5.914 1.00 70.75 109 PRO A C 1
ATOM 870 O O . PRO A 1 109 ? 9.233 -12.396 6.413 1.00 70.75 109 PRO A O 1
ATOM 873 N N . LYS A 1 110 ? 10.787 -13.670 5.421 1.00 71.44 110 LYS A N 1
ATOM 874 C CA . LYS A 1 110 ? 10.023 -14.920 5.519 1.00 71.44 110 LYS A CA 1
ATOM 875 C C . LYS A 1 110 ? 10.475 -15.726 6.732 1.00 71.44 110 LYS A C 1
ATOM 877 O O . LYS A 1 110 ? 11.660 -16.027 6.885 1.00 71.44 110 LYS A O 1
ATOM 882 N N . VAL A 1 111 ? 9.529 -16.093 7.593 1.00 65.12 111 VAL A N 1
ATOM 883 C CA . VAL A 1 111 ? 9.800 -16.922 8.775 1.00 65.12 111 VAL A CA 1
ATOM 884 C C . VAL A 1 111 ? 10.279 -18.305 8.319 1.00 65.12 111 VAL A C 1
ATOM 886 O O . VAL A 1 111 ? 9.593 -18.985 7.566 1.00 65.12 111 VAL A O 1
ATOM 889 N N . GLY A 1 112 ? 11.465 -18.722 8.770 1.00 63.22 112 GLY A N 1
ATOM 890 C CA . GLY A 1 112 ? 12.029 -20.047 8.477 1.00 63.22 112 GLY A CA 1
ATOM 891 C C . GLY A 1 112 ? 12.939 -20.133 7.244 1.00 63.22 112 GLY A C 1
ATOM 892 O O . GLY A 1 112 ? 13.642 -21.132 7.092 1.00 63.22 112 GLY A O 1
ATOM 893 N N . GLU A 1 113 ? 13.024 -19.095 6.405 1.00 63.81 113 GLU A N 1
ATOM 894 C CA . GLU A 1 113 ? 13.968 -19.065 5.280 1.00 63.81 113 GLU A CA 1
ATOM 895 C C . GLU A 1 113 ? 15.298 -18.406 5.679 1.00 63.81 113 GLU A C 1
ATOM 897 O O . GLU A 1 113 ? 15.353 -17.244 6.073 1.00 63.81 113 GLU A O 1
ATOM 902 N N . LYS A 1 114 ? 16.416 -19.133 5.535 1.00 55.19 114 LYS A N 1
ATOM 903 C CA . LYS A 1 114 ? 17.755 -18.617 5.887 1.00 55.19 114 LYS A CA 1
ATOM 904 C C . LYS A 1 114 ? 18.287 -17.551 4.919 1.00 55.19 114 LYS A C 1
ATOM 906 O O . LYS A 1 114 ? 19.198 -16.818 5.296 1.00 55.19 114 LYS A O 1
ATOM 911 N N . LYS A 1 115 ? 17.774 -17.479 3.683 1.00 54.38 115 LYS A N 1
ATOM 912 C CA . LYS A 1 115 ? 18.163 -16.490 2.659 1.00 54.38 115 LYS A CA 1
ATOM 913 C C . LYS A 1 115 ? 17.030 -16.273 1.650 1.00 54.38 115 LYS A C 1
ATOM 915 O O . LYS A 1 115 ? 17.001 -16.939 0.617 1.00 54.38 115 LYS A O 1
ATOM 920 N N . ALA A 1 116 ? 16.141 -15.317 1.907 1.00 58.59 116 ALA A N 1
ATOM 921 C CA . ALA A 1 116 ? 15.303 -14.781 0.837 1.00 58.59 116 ALA A CA 1
ATOM 922 C C . ALA A 1 116 ? 16.218 -14.126 -0.219 1.00 58.59 116 ALA A C 1
ATOM 924 O O . ALA A 1 116 ? 17.135 -13.372 0.128 1.00 58.59 116 ALA A O 1
ATOM 925 N N . LYS A 1 117 ? 16.021 -14.432 -1.510 1.00 66.88 117 LYS A N 1
ATOM 926 C CA . LYS A 1 117 ? 16.728 -13.763 -2.617 1.00 66.88 117 LYS A CA 1
ATOM 927 C C . LYS A 1 117 ? 16.219 -12.319 -2.730 1.00 66.88 117 LYS A C 1
ATOM 929 O O . LYS A 1 117 ? 15.343 -12.025 -3.533 1.00 66.88 117 LYS A O 1
ATOM 934 N N . HIS A 1 118 ? 16.757 -11.432 -1.899 1.00 79.75 118 HIS A N 1
ATOM 935 C CA . HIS A 1 118 ? 16.408 -10.015 -1.892 1.00 79.75 118 HIS A CA 1
ATOM 936 C C . HIS A 1 118 ? 16.866 -9.341 -3.193 1.00 79.75 118 HIS A C 1
ATOM 938 O O . HIS A 1 118 ? 18.069 -9.250 -3.468 1.00 79.75 118 HIS A O 1
ATOM 944 N N . ILE A 1 119 ? 15.926 -8.800 -3.966 1.00 83.38 119 ILE A N 1
ATOM 945 C CA . ILE A 1 119 ? 16.222 -8.021 -5.170 1.00 83.38 119 ILE A CA 1
ATOM 946 C C . ILE A 1 119 ? 16.733 -6.650 -4.725 1.00 83.38 119 ILE A C 1
ATOM 948 O O . ILE A 1 119 ? 16.001 -5.827 -4.182 1.00 83.38 119 ILE A O 1
ATOM 952 N N . LYS A 1 120 ? 18.028 -6.390 -4.918 1.00 82.12 120 LYS A N 1
ATOM 953 C CA . LYS A 1 120 ? 18.615 -5.079 -4.618 1.00 82.12 120 LYS A CA 1
ATOM 954 C C . LYS A 1 120 ? 18.368 -4.124 -5.780 1.00 82.12 120 LYS A C 1
ATOM 956 O O . LYS A 1 120 ? 19.057 -4.195 -6.796 1.00 82.12 120 LYS A O 1
ATOM 961 N N . LEU A 1 121 ? 17.410 -3.218 -5.606 1.00 86.94 121 LEU A N 1
ATOM 962 C CA . LEU A 1 121 ? 17.211 -2.106 -6.531 1.00 86.94 121 LEU A CA 1
ATOM 963 C C . LEU A 1 121 ? 18.416 -1.165 -6.479 1.00 86.94 121 LEU A C 1
ATOM 965 O O . LEU A 1 121 ? 18.877 -0.790 -5.401 1.00 86.94 121 LEU A O 1
ATOM 969 N N . LYS A 1 122 ? 18.926 -0.795 -7.653 1.00 83.12 122 LYS A N 1
ATOM 970 C CA . LYS A 1 122 ? 20.006 0.186 -7.810 1.00 83.12 122 LYS A CA 1
ATOM 971 C C . LYS A 1 122 ? 19.417 1.569 -8.095 1.00 83.12 122 LYS A C 1
ATOM 973 O O . LYS A 1 122 ? 18.265 1.676 -8.513 1.00 83.12 122 LYS A O 1
ATOM 978 N N . GLY A 1 123 ? 20.223 2.605 -7.881 1.00 80.44 123 GLY A N 1
ATOM 979 C CA . GLY A 1 123 ? 19.839 3.995 -8.126 1.00 80.44 123 GLY A CA 1
ATOM 980 C C . GLY A 1 123 ? 18.962 4.601 -7.029 1.00 80.44 123 GLY A C 1
ATOM 981 O O . GLY A 1 123 ? 18.372 3.895 -6.204 1.00 80.44 123 GLY A O 1
ATOM 982 N N . GLU A 1 124 ? 18.898 5.929 -7.034 1.00 77.62 124 GLU A N 1
ATOM 983 C CA . GLU A 1 124 ? 18.063 6.715 -6.126 1.00 77.62 124 GLU A CA 1
ATOM 984 C C . GLU A 1 124 ? 16.609 6.758 -6.603 1.00 77.62 124 GLU A C 1
ATOM 986 O O . GLU A 1 124 ? 16.306 6.509 -7.772 1.00 77.62 124 GLU A O 1
ATOM 991 N N . VAL A 1 125 ? 15.690 7.046 -5.682 1.00 82.75 125 VAL A N 1
ATOM 992 C CA . VAL A 1 125 ? 14.289 7.296 -6.033 1.00 82.75 125 VAL A CA 1
ATOM 993 C C . VAL A 1 125 ? 14.207 8.685 -6.679 1.00 82.75 125 VAL A C 1
ATOM 995 O O . VAL A 1 125 ? 14.605 9.653 -6.031 1.00 82.75 125 VAL A O 1
ATOM 998 N N . PRO A 1 126 ? 13.706 8.808 -7.923 1.00 80.81 126 PRO A N 1
ATOM 999 C CA . PRO A 1 126 ? 13.523 10.105 -8.569 1.00 80.81 126 PRO A CA 1
ATOM 1000 C C . PRO A 1 126 ? 12.581 11.014 -7.778 1.00 80.81 126 PRO A C 1
ATOM 1002 O O . PRO A 1 126 ? 11.720 10.544 -7.030 1.00 80.81 126 PRO A O 1
ATOM 1005 N N . THR A 1 127 ? 12.707 12.326 -7.968 1.00 82.00 127 THR A N 1
ATOM 1006 C CA . THR A 1 127 ? 11.777 13.266 -7.342 1.00 82.00 127 THR A CA 1
ATOM 1007 C C . THR A 1 127 ? 10.421 13.216 -8.057 1.00 82.00 127 THR A C 1
ATOM 1009 O O . THR A 1 127 ? 10.377 13.142 -9.285 1.00 82.00 127 THR A O 1
ATOM 1012 N N . PRO A 1 128 ? 9.294 13.322 -7.333 1.00 82.50 128 PRO A N 1
ATOM 1013 C CA . PRO A 1 128 ? 7.974 13.424 -7.963 1.00 82.50 128 PRO A CA 1
ATOM 1014 C C . PRO A 1 128 ? 7.770 14.715 -8.773 1.00 82.50 128 PRO A C 1
ATOM 1016 O O . PRO A 1 128 ? 6.797 14.824 -9.509 1.00 82.50 128 PRO A O 1
ATOM 1019 N N . VAL A 1 129 ? 8.664 15.701 -8.623 1.00 86.50 129 VAL A N 1
ATOM 1020 C CA . VAL A 1 129 ? 8.615 16.982 -9.347 1.00 86.50 129 VAL A CA 1
ATOM 1021 C C . VAL A 1 129 ? 8.997 16.794 -10.814 1.00 86.50 129 VAL A C 1
ATOM 1023 O O . VAL A 1 129 ? 8.349 17.359 -11.688 1.00 86.50 129 VAL A O 1
ATOM 1026 N N . ASN A 1 130 ? 10.025 15.981 -11.078 1.00 84.31 130 ASN A N 1
ATOM 1027 C CA . ASN A 1 130 ? 10.508 15.675 -12.421 1.00 84.31 130 ASN A CA 1
ATOM 1028 C C . ASN A 1 130 ? 10.436 14.164 -12.636 1.00 84.31 130 ASN A C 1
ATOM 1030 O O . ASN A 1 130 ? 11.404 13.439 -12.393 1.00 84.31 130 ASN A O 1
ATOM 1034 N N . LEU A 1 131 ? 9.263 13.697 -13.065 1.00 87.44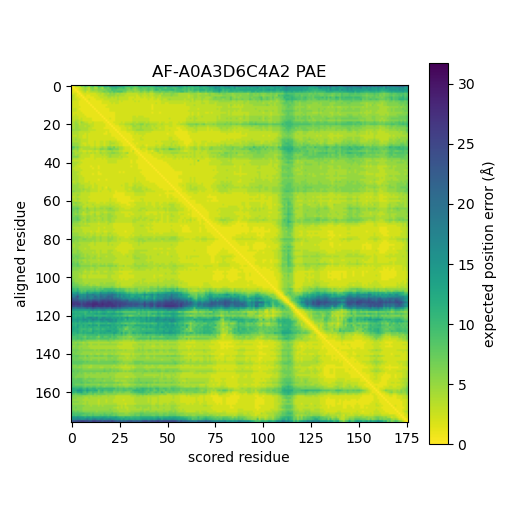 131 LEU A N 1
ATOM 1035 C CA . LEU A 1 131 ? 9.049 12.282 -13.341 1.00 87.44 131 LEU A CA 1
ATOM 1036 C C . LEU A 1 131 ? 9.955 11.798 -14.488 1.00 87.44 131 LEU A C 1
ATOM 1038 O O . LEU A 1 131 ? 10.162 12.536 -15.456 1.00 87.44 131 LEU A O 1
ATOM 1042 N N . PRO A 1 132 ? 10.471 10.557 -14.410 1.00 89.44 132 PRO A N 1
ATOM 1043 C CA . PRO A 1 132 ? 11.143 9.926 -15.539 1.00 89.44 132 PRO A CA 1
ATOM 1044 C C . PRO A 1 132 ? 10.226 9.849 -16.765 1.00 89.44 132 PRO A C 1
ATOM 1046 O O . PRO A 1 132 ? 9.005 9.747 -16.631 1.00 89.44 132 PRO A O 1
ATOM 1049 N N . THR A 1 133 ? 10.811 9.866 -17.962 1.00 92.94 133 THR A N 1
ATOM 1050 C CA . THR A 1 133 ? 10.065 9.642 -19.205 1.00 92.94 133 THR A CA 1
ATOM 1051 C C . THR A 1 133 ? 9.656 8.175 -19.328 1.00 92.94 133 THR A C 1
ATOM 1053 O O . THR A 1 133 ? 10.330 7.278 -18.826 1.00 92.94 133 THR A O 1
ATOM 1056 N N . GLY A 1 134 ? 8.542 7.909 -20.005 1.00 95.62 134 GLY A N 1
ATOM 1057 C CA . GLY A 1 134 ? 8.036 6.551 -20.172 1.00 95.62 134 GLY A CA 1
ATOM 1058 C C . GLY A 1 134 ? 7.624 5.882 -18.852 1.00 95.62 134 GLY A C 1
ATOM 1059 O O . GLY A 1 134 ? 6.887 6.450 -18.049 1.00 95.62 134 GLY A O 1
ATOM 1060 N N . CYS A 1 135 ? 8.060 4.645 -18.617 1.00 96.56 135 CYS A N 1
ATOM 1061 C CA . CYS A 1 135 ? 7.790 3.918 -17.378 1.00 96.56 135 CYS A CA 1
ATOM 1062 C C . CYS A 1 135 ? 8.536 4.556 -16.200 1.00 96.56 135 CYS A C 1
ATOM 1064 O O . CYS A 1 135 ? 9.750 4.433 -16.098 1.00 96.56 135 CYS A O 1
ATOM 1066 N N . VAL A 1 136 ? 7.821 5.108 -15.219 1.00 95.31 136 VAL A N 1
ATOM 1067 C CA . VAL A 1 136 ? 8.412 5.766 -14.033 1.00 95.31 136 VAL A CA 1
ATOM 1068 C C . VAL A 1 136 ? 9.424 4.915 -13.247 1.00 95.31 136 VAL A C 1
ATOM 1070 O O . VAL A 1 136 ? 10.241 5.454 -12.506 1.00 95.31 136 VAL A O 1
ATOM 1073 N N . PHE A 1 137 ? 9.408 3.589 -13.409 1.00 96.00 137 PHE A N 1
ATOM 1074 C CA . PHE A 1 137 ? 10.330 2.661 -12.756 1.00 96.00 137 PHE A CA 1
ATOM 1075 C C . PHE A 1 137 ? 11.544 2.258 -13.624 1.00 96.00 137 PHE A C 1
ATOM 1077 O O . PHE A 1 137 ? 12.434 1.556 -13.139 1.00 96.00 137 PHE A O 1
ATOM 1084 N N . HIS A 1 138 ? 11.632 2.695 -14.888 1.00 95.38 138 HIS A N 1
ATOM 1085 C CA . HIS A 1 138 ? 12.634 2.214 -15.852 1.00 95.38 138 HIS A CA 1
ATOM 1086 C C . HIS A 1 138 ? 14.083 2.389 -15.363 1.00 95.38 138 HIS A C 1
ATOM 1088 O O . HIS A 1 138 ? 14.905 1.506 -15.580 1.00 95.38 138 HIS A O 1
ATOM 1094 N N . GLY A 1 139 ? 14.394 3.478 -14.647 1.00 92.81 139 GLY A N 1
ATOM 1095 C CA . GLY A 1 139 ? 15.747 3.758 -14.146 1.00 92.81 139 GLY A CA 1
ATOM 1096 C C . GLY A 1 139 ? 16.228 2.814 -13.037 1.00 92.81 139 GLY A C 1
ATOM 1097 O O . GLY A 1 139 ? 17.419 2.765 -12.742 1.00 92.81 139 GLY A O 1
ATOM 1098 N N . ARG A 1 140 ? 15.312 2.059 -12.418 1.00 94.00 140 ARG A N 1
ATOM 1099 C CA . ARG A 1 140 ? 15.603 1.118 -11.320 1.00 94.00 140 ARG A CA 1
ATOM 1100 C C . ARG A 1 140 ? 15.196 -0.320 -11.642 1.00 94.00 140 ARG A C 1
ATOM 1102 O O . ARG A 1 140 ? 15.515 -1.235 -10.883 1.00 94.00 140 ARG A O 1
ATOM 1109 N N . CYS A 1 141 ? 14.493 -0.525 -12.752 1.00 94.00 141 CYS A N 1
ATOM 1110 C CA . CYS A 1 141 ? 14.046 -1.828 -13.214 1.00 94.00 141 CYS A CA 1
ATOM 1111 C C . CYS A 1 141 ? 15.206 -2.603 -13.851 1.00 94.00 141 CYS A C 1
ATOM 1113 O O . CYS A 1 141 ? 15.801 -2.154 -14.826 1.00 94.00 141 CYS A O 1
ATOM 1115 N N . VAL A 1 142 ? 15.488 -3.807 -13.347 1.00 91.81 142 VAL A N 1
ATOM 1116 C CA . VAL A 1 142 ? 16.528 -4.691 -13.912 1.00 91.81 142 VAL A CA 1
ATOM 1117 C C . VAL A 1 142 ? 16.149 -5.283 -15.275 1.00 91.81 142 VAL A C 1
ATOM 1119 O O . VAL A 1 142 ? 17.014 -5.790 -15.977 1.00 91.81 142 VAL A O 1
ATOM 1122 N N . TYR A 1 143 ? 14.870 -5.191 -15.649 1.00 94.31 143 TYR A N 1
ATOM 1123 C CA . TYR A 1 143 ? 14.316 -5.692 -16.908 1.00 94.31 143 TYR A CA 1
ATOM 1124 C C . TYR A 1 143 ? 13.952 -4.558 -17.887 1.00 94.31 143 TYR A C 1
ATOM 1126 O O . TYR A 1 143 ? 13.199 -4.780 -18.837 1.00 94.31 143 TYR A O 1
ATOM 1134 N N . ALA A 1 144 ? 14.403 -3.321 -17.653 1.00 95.06 144 ALA A N 1
ATOM 1135 C CA . ALA A 1 144 ? 14.121 -2.208 -18.561 1.00 95.06 144 ALA A CA 1
ATOM 1136 C C . ALA A 1 144 ? 14.780 -2.409 -19.939 1.00 95.06 144 ALA A C 1
ATOM 1138 O O . ALA A 1 144 ? 15.891 -2.922 -20.037 1.00 95.06 144 ALA A O 1
ATOM 1139 N N . ASN A 1 145 ? 14.087 -1.976 -20.994 1.00 94.50 145 ASN A N 1
ATOM 1140 C CA . ASN A 1 145 ? 14.607 -1.843 -22.358 1.00 94.50 145 ASN A CA 1
ATOM 1141 C C . ASN A 1 145 ? 14.376 -0.403 -22.858 1.00 94.50 145 ASN A C 1
ATOM 1143 O O . ASN A 1 145 ? 13.846 0.432 -22.121 1.00 94.50 145 ASN A O 1
ATOM 1147 N N . ASP A 1 1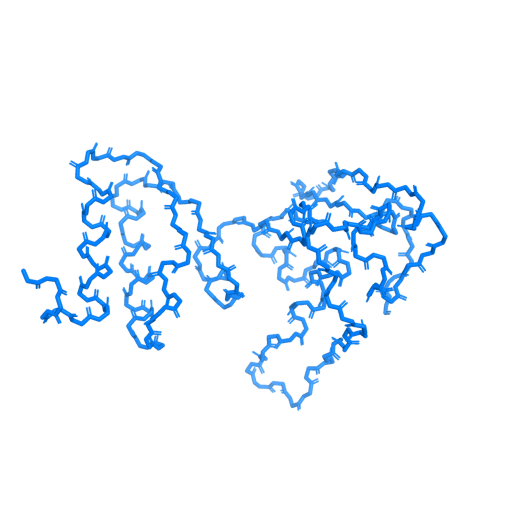46 ? 14.724 -0.127 -24.114 1.00 96.19 146 ASP A N 1
ATOM 1148 C CA . ASP A 1 146 ? 14.583 1.210 -24.705 1.00 96.19 146 ASP A CA 1
ATOM 1149 C C . ASP A 1 146 ? 13.127 1.702 -24.755 1.00 96.19 146 ASP A C 1
ATOM 1151 O O . ASP A 1 146 ? 12.873 2.884 -24.533 1.00 96.19 146 ASP A O 1
ATOM 1155 N N . ARG A 1 147 ? 12.145 0.808 -24.950 1.00 97.00 147 ARG A N 1
ATOM 1156 C CA . ARG A 1 147 ? 10.716 1.175 -24.913 1.00 97.00 147 ARG A CA 1
ATOM 1157 C C . ARG A 1 147 ? 10.325 1.738 -23.545 1.00 97.00 147 ARG A C 1
ATOM 1159 O O . ARG A 1 147 ? 9.602 2.728 -23.467 1.00 97.00 147 ARG A O 1
ATOM 1166 N N . CYS A 1 148 ? 10.854 1.164 -22.460 1.00 97.25 148 CYS A N 1
ATOM 1167 C CA . CYS A 1 148 ? 10.547 1.604 -21.099 1.00 97.25 148 CYS A CA 1
ATOM 1168 C C . CYS A 1 148 ? 10.941 3.056 -20.799 1.00 97.25 148 CYS A C 1
ATOM 1170 O O . CYS A 1 148 ? 10.326 3.639 -19.913 1.00 97.25 148 CYS A O 1
ATOM 1172 N N . SER A 1 149 ? 11.934 3.639 -21.474 1.00 96.38 149 SER A N 1
ATOM 1173 C CA . SER A 1 149 ? 12.327 5.042 -21.251 1.00 96.38 149 SER A CA 1
ATOM 1174 C C . SER A 1 149 ? 11.586 6.032 -22.154 1.00 96.38 149 SER A C 1
ATOM 1176 O O . SER A 1 149 ? 11.624 7.236 -21.902 1.00 96.38 149 SER A O 1
ATOM 1178 N N . GLN A 1 150 ? 10.910 5.540 -23.195 1.00 96.88 150 GLN A N 1
ATOM 1179 C CA . GLN A 1 150 ? 10.264 6.360 -24.223 1.00 96.88 150 GLN A CA 1
ATOM 1180 C C . GLN A 1 150 ? 8.739 6.380 -24.093 1.00 96.88 150 GLN A C 1
ATOM 1182 O O . GLN A 1 150 ? 8.111 7.398 -24.372 1.00 96.88 150 GLN A O 1
ATOM 1187 N N . GLU A 1 151 ? 8.139 5.277 -23.645 1.00 97.25 151 GLU A N 1
ATOM 1188 C CA . GLU A 1 151 ? 6.690 5.079 -23.643 1.00 97.25 151 GLU A CA 1
ATOM 1189 C C . GLU A 1 151 ? 6.175 4.750 -22.239 1.00 97.25 151 GLU A C 1
ATOM 1191 O O . GLU A 1 151 ? 6.756 3.934 -21.516 1.00 97.25 151 GLU A O 1
ATOM 1196 N N . VAL A 1 152 ? 5.071 5.389 -21.842 1.00 96.62 152 VAL A N 1
ATOM 1197 C CA . VAL A 1 152 ? 4.382 5.085 -20.581 1.00 96.62 152 VAL A CA 1
ATOM 1198 C C . VAL A 1 152 ? 3.603 3.779 -20.773 1.00 96.62 152 VAL A C 1
ATOM 1200 O O . VAL A 1 152 ? 2.777 3.718 -21.682 1.00 96.62 152 VAL A O 1
ATOM 1203 N N . PRO A 1 153 ? 3.837 2.733 -19.960 1.00 97.12 153 PRO A N 1
ATOM 1204 C CA . PRO A 1 153 ? 3.108 1.480 -20.095 1.00 97.12 153 PRO A CA 1
ATOM 1205 C C . PRO A 1 153 ? 1.627 1.684 -19.777 1.00 97.12 153 PRO A C 1
ATOM 1207 O O . PRO A 1 153 ? 1.275 2.350 -18.801 1.00 97.12 153 PRO A O 1
ATOM 1210 N N . THR A 1 154 ? 0.764 1.088 -20.595 1.00 96.00 154 THR A N 1
ATOM 1211 C CA . THR A 1 154 ? -0.680 1.090 -20.354 1.00 96.00 154 THR A CA 1
ATOM 1212 C C . THR A 1 154 ? -1.037 0.092 -19.257 1.00 96.00 154 THR A C 1
ATOM 1214 O O . THR A 1 154 ? -0.334 -0.894 -19.034 1.00 96.00 154 THR A O 1
ATOM 1217 N N . LEU A 1 155 ? -2.120 0.369 -18.528 1.00 96.38 155 LEU A N 1
ATOM 1218 C CA . LEU A 1 155 ? -2.623 -0.530 -17.498 1.00 96.38 155 LEU A CA 1
ATOM 1219 C C . LEU A 1 155 ? -3.412 -1.668 -18.165 1.00 96.38 155 LEU A C 1
ATOM 1221 O O . LEU A 1 155 ? -4.571 -1.484 -18.529 1.00 96.38 155 LEU A O 1
ATOM 1225 N N . ASN A 1 156 ? -2.778 -2.827 -18.317 1.00 95.81 156 ASN A N 1
ATOM 1226 C CA . ASN A 1 156 ? -3.349 -3.988 -18.995 1.00 95.81 156 ASN A CA 1
ATOM 1227 C C . ASN A 1 156 ? -4.033 -4.933 -18.004 1.00 95.81 156 ASN A C 1
ATOM 1229 O O . ASN A 1 156 ? -3.472 -5.227 -16.947 1.00 95.81 156 ASN A O 1
ATOM 1233 N N . GLU A 1 157 ? -5.217 -5.430 -18.362 1.00 96.19 157 GLU A N 1
ATOM 1234 C CA . GLU A 1 157 ? -5.917 -6.475 -17.611 1.00 96.19 157 GLU A CA 1
ATOM 1235 C C . GLU A 1 157 ? -5.271 -7.844 -17.866 1.00 96.19 157 GLU A C 1
ATOM 1237 O O . GLU A 1 157 ? -4.929 -8.208 -18.991 1.00 96.19 157 GLU A O 1
ATOM 1242 N N . LEU A 1 158 ? -5.089 -8.604 -16.794 1.00 91.88 158 LEU A N 1
ATOM 1243 C CA . LEU A 1 158 ? -4.516 -9.939 -16.786 1.00 91.88 158 LEU A CA 1
ATOM 1244 C C . LEU A 1 158 ? -5.625 -10.998 -16.738 1.00 91.88 158 LEU A C 1
ATOM 1246 O O . LEU A 1 158 ? -6.715 -10.724 -16.236 1.00 91.88 158 LEU A O 1
ATOM 1250 N N . PRO A 1 159 ? -5.350 -12.250 -17.151 1.00 87.56 159 PRO A N 1
ATOM 1251 C CA . PRO A 1 159 ? -6.352 -13.322 -17.148 1.00 87.56 159 PRO A CA 1
ATOM 1252 C C . PRO A 1 159 ? -7.001 -13.611 -15.784 1.00 87.56 159 PRO A C 1
ATOM 1254 O O . PRO A 1 159 ? -8.097 -14.159 -15.734 1.00 87.56 159 PRO A O 1
ATOM 1257 N N . ASN A 1 160 ? -6.339 -13.258 -14.678 1.00 84.12 160 ASN A N 1
ATOM 1258 C CA . ASN A 1 160 ? -6.862 -13.406 -13.317 1.00 84.12 160 ASN A CA 1
ATOM 1259 C C . ASN A 1 160 ? -7.697 -12.198 -12.835 1.00 84.12 160 ASN A C 1
ATOM 1261 O O . ASN A 1 160 ? -8.020 -12.118 -11.651 1.00 84.12 160 ASN A O 1
ATOM 1265 N N . GLY A 1 161 ? -8.015 -11.237 -13.711 1.00 88.62 161 GLY A N 1
ATOM 1266 C CA . GLY A 1 161 ? -8.715 -9.991 -13.364 1.00 88.62 161 GLY A CA 1
ATOM 1267 C C . GLY A 1 161 ? -7.841 -8.965 -12.628 1.00 88.62 161 GLY A C 1
ATOM 1268 O O . GLY A 1 161 ? -8.348 -7.971 -12.099 1.00 88.62 161 GLY A O 1
ATOM 1269 N N . GLY A 1 162 ? -6.530 -9.215 -12.543 1.00 94.56 162 GLY A N 1
ATOM 1270 C CA . GLY A 1 162 ? -5.545 -8.233 -12.102 1.00 94.56 162 GLY A CA 1
ATOM 1271 C C . GLY A 1 162 ? -5.219 -7.224 -13.204 1.00 94.56 162 GLY A C 1
ATOM 1272 O O . GLY A 1 162 ? -5.560 -7.419 -14.361 1.00 94.56 162 GLY A O 1
ATOM 1273 N N . PHE A 1 163 ? -4.519 -6.155 -12.853 1.00 97.88 163 PHE A N 1
ATOM 1274 C CA . PHE A 1 163 ? -4.059 -5.125 -13.770 1.00 97.88 163 PHE A CA 1
ATOM 1275 C C . PHE A 1 163 ? -2.575 -4.859 -13.550 1.00 97.88 163 PHE A C 1
ATOM 1277 O O . PHE A 1 163 ? -2.112 -4.831 -12.409 1.00 97.88 163 PHE A O 1
ATOM 1284 N N . VAL A 1 164 ? -1.829 -4.620 -14.625 1.00 98.06 164 VAL A N 1
ATOM 1285 C CA . VAL A 1 164 ? -0.402 -4.297 -14.552 1.00 98.06 164 VAL A CA 1
ATOM 1286 C C . VAL A 1 164 ? -0.007 -3.292 -15.625 1.00 98.06 164 VAL A C 1
ATOM 1288 O O . VAL A 1 164 ? -0.381 -3.426 -16.786 1.00 98.06 164 VAL A O 1
ATOM 1291 N N . ALA A 1 165 ? 0.779 -2.291 -15.237 1.00 98.12 165 ALA A N 1
ATOM 1292 C CA . ALA A 1 165 ? 1.359 -1.314 -16.150 1.00 98.12 165 ALA A CA 1
ATOM 1293 C C . ALA A 1 165 ? 2.835 -1.644 -16.405 1.00 98.12 165 ALA A C 1
ATOM 1295 O O . ALA A 1 165 ? 3.731 -1.098 -15.761 1.00 98.12 165 ALA A O 1
ATOM 1296 N N . CYS A 1 166 ? 3.111 -2.580 -17.321 1.00 98.00 166 CYS A N 1
ATOM 1297 C CA . CYS A 1 166 ? 4.478 -2.991 -17.650 1.00 98.00 166 CYS A CA 1
ATOM 1298 C C . CYS A 1 166 ? 4.613 -3.515 -19.088 1.00 98.00 166 CYS A C 1
ATOM 1300 O O . CYS A 1 166 ? 4.058 -4.563 -19.412 1.00 98.00 166 CYS A O 1
ATOM 1302 N N . HIS A 1 167 ? 5.465 -2.871 -19.896 1.00 97.69 167 HIS A N 1
ATOM 1303 C CA . HIS A 1 167 ? 5.787 -3.318 -21.263 1.00 97.69 167 HI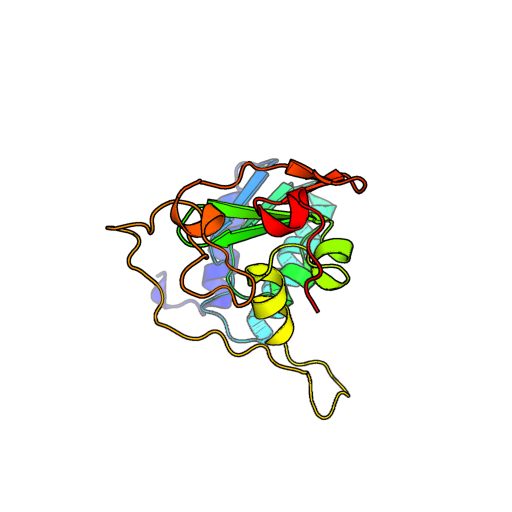S A CA 1
ATOM 1304 C C . HIS A 1 167 ? 6.310 -4.750 -21.315 1.00 97.69 167 HIS A C 1
ATOM 1306 O O . HIS A 1 167 ? 5.950 -5.518 -22.192 1.00 97.69 167 HIS A O 1
ATOM 1312 N N . GLY A 1 168 ? 7.160 -5.142 -20.363 1.00 96.12 168 GLY A N 1
ATOM 1313 C CA . GLY A 1 168 ? 7.718 -6.491 -20.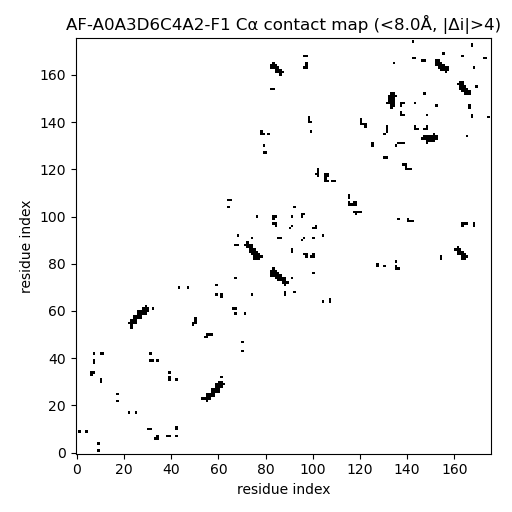376 1.00 96.12 168 GLY A CA 1
ATOM 1314 C C . GLY A 1 168 ? 6.683 -7.578 -20.095 1.00 96.12 168 GLY A C 1
ATOM 1315 O O . GLY A 1 168 ? 6.843 -8.686 -20.594 1.00 96.12 168 GLY A O 1
ATOM 1316 N N . VAL A 1 169 ? 5.635 -7.272 -19.323 1.00 95.56 169 VAL A N 1
ATOM 1317 C CA . VAL A 1 169 ? 4.538 -8.221 -19.084 1.00 95.56 169 VAL A CA 1
ATOM 1318 C C . VAL A 1 169 ? 3.636 -8.296 -20.314 1.00 95.56 169 VAL A C 1
ATOM 1320 O O . VAL A 1 169 ? 3.293 -9.394 -20.737 1.00 95.56 169 VAL A O 1
ATOM 1323 N N . GLU A 1 170 ? 3.319 -7.149 -20.920 1.00 95.44 170 GLU A N 1
ATOM 1324 C CA . GLU A 1 170 ? 2.566 -7.052 -22.181 1.00 95.44 170 GLU A CA 1
ATOM 1325 C C . GLU A 1 170 ? 3.234 -7.844 -23.317 1.00 95.44 170 GLU A C 1
ATOM 1327 O O . GLU A 1 170 ? 2.578 -8.588 -24.038 1.00 95.44 170 GLU A O 1
ATOM 1332 N N . GLU A 1 171 ? 4.555 -7.733 -23.439 1.00 95.12 171 GLU A N 1
ATOM 1333 C CA . GLU A 1 171 ? 5.360 -8.395 -24.471 1.00 95.12 171 GLU A CA 1
ATOM 1334 C C . GLU A 1 171 ? 5.670 -9.871 -24.156 1.00 95.12 171 GLU A C 1
ATOM 1336 O O . GLU A 1 171 ? 6.295 -10.552 -24.969 1.00 95.12 171 GLU A O 1
ATOM 1341 N N . GLY A 1 172 ? 5.300 -10.371 -22.970 1.00 93.38 172 GLY A N 1
ATOM 1342 C CA . GLY A 1 172 ? 5.633 -11.730 -22.532 1.00 93.38 172 GLY A CA 1
ATOM 1343 C C . GLY A 1 172 ? 7.138 -11.978 -22.362 1.00 93.38 172 GLY A C 1
ATOM 1344 O O . GLY A 1 172 ? 7.611 -13.095 -22.578 1.00 93.38 172 GLY A O 1
ATOM 1345 N N . ARG A 1 173 ? 7.917 -10.948 -22.003 1.00 93.69 173 ARG A N 1
ATOM 1346 C CA . ARG A 1 173 ? 9.368 -11.080 -21.808 1.00 93.69 173 ARG A CA 1
ATOM 1347 C C . ARG A 1 173 ? 9.686 -11.963 -20.594 1.00 93.69 173 ARG A C 1
ATOM 1349 O O . ARG A 1 173 ? 9.033 -11.822 -19.560 1.00 93.69 173 ARG A O 1
ATOM 1356 N N . PRO A 1 174 ? 10.725 -12.817 -20.668 1.00 85.19 174 PRO A N 1
ATOM 1357 C CA . PRO A 1 174 ? 11.183 -13.574 -19.509 1.00 85.19 174 PRO A CA 1
ATOM 1358 C C . PRO A 1 174 ? 11.722 -12.613 -18.443 1.00 85.19 174 PRO A C 1
ATOM 1360 O O . PRO A 1 174 ? 12.497 -11.702 -18.746 1.00 85.19 174 PRO A O 1
ATOM 1363 N N . MET A 1 175 ? 11.303 -12.809 -17.194 1.00 81.06 175 MET A N 1
ATOM 1364 C CA . MET A 1 175 ? 11.700 -11.977 -16.059 1.00 81.06 175 MET A CA 1
ATOM 1365 C C . MET A 1 175 ? 12.125 -12.867 -14.891 1.00 81.06 175 MET A C 1
ATOM 1367 O O . MET A 1 175 ? 11.452 -12.908 -13.866 1.00 81.06 175 MET A O 1
ATOM 1371 N N . ASP A 1 176 ? 13.227 -13.589 -15.025 1.00 68.25 176 ASP A N 1
ATOM 1372 C CA . ASP A 1 176 ? 13.719 -14.492 -13.973 1.00 68.25 176 ASP A CA 1
ATOM 1373 C C . ASP A 1 176 ? 14.850 -13.871 -13.142 1.00 68.25 176 ASP A C 1
ATOM 1375 O O . ASP A 1 176 ? 15.478 -12.893 -13.622 1.00 68.25 176 ASP A O 1
#

Radius of gyration: 18.7 Å; Cα contacts (8 Å, |Δi|>4): 228; chains: 1; bounding box: 42×38×52 Å

Nearest PDB structures (foldseek):
  4fwi-assembly1_B  TM=9.731E-01  e=5.831E-16  Caldanaerobacter subterraneus subsp. tengcongensis MB4
  8j5r-assembly1_D  TM=9.218E-01  e=7.751E-14  Mycobacterium tuberculosis H37Rv
  8j5t-assembly1_D  TM=8.637E-01  e=4.129E-13  Mycobacterium tuberculosis H37Rv
  7z16-assembly1_J  TM=8.935E-01  e=4.146E-08  Escherichia coli
  4khz-assembly1_B  TM=9.384E-01  e=3.047E-07  Escherichia coli DH1

pLDDT: mean 90.99, std 8.28, range [54.38, 98.12]

Sequence (176 aa):
YPHEFSGGQRQRISIARGLILDPQFIVADEPVSALDVSIQAQILNLLMELREKMNLTYLFITHDLSVVHHISNRVAVLYLGTLCELAPAHDLFYEPRHPYTRALLSAIPKVGEKKAKHIKLKGEVPTPVNLPTGCVFHGRCVYANDRCSQEVPTLNELPNGGFVACHGVEEGRPMD

Foldseek 3Di:
DLVVDDLLRNLVVVVCVQPVVLDQEDEAAQSPVPDDPVSSVVVLVVVQVCCVVSVHHYDYDDPDLVSCLPRDQKDFDDALNHTAKIGGSVCLLVPNDGQVSVQSNLPDDDPPDPDRPHDDFDDDRDDSVDAQAADSCQNRRPPHDPNRRHHHFDFDQDPRRMTGRDPCVVVVHDDD

Solvent-accessible surface area (backbone atoms only — not comparable to full-atom values): 10721 Å² total; per-residue (Å²): 119,80,84,81,48,54,62,62,54,50,44,52,52,52,51,52,63,66,47,70,78,71,51,58,67,46,82,38,74,49,79,47,77,85,43,57,74,71,51,30,53,53,52,51,53,50,52,53,51,46,27,71,76,61,65,43,44,76,50,76,45,71,89,55,64,74,57,48,70,74,75,41,71,58,44,76,43,69,53,90,90,38,74,34,33,35,28,48,33,68,52,46,76,76,61,48,78,38,70,65,54,42,33,58,59,32,66,56,87,57,91,91,56,96,72,71,80,55,55,79,71,53,78,80,83,76,54,81,89,62,67,58,56,28,28,72,55,35,88,47,41,94,80,52,54,75,61,30,52,70,41,62,47,62,78,40,77,42,98,86,76,22,37,37,33,40,60,51,67,77,70,66,54,91,84,131

Secondary structure (DSSP, 8-state):
-GGGS-HHHHHHHHHHHHHTT--SEEEEESTTTTS-HHHHHHHHHHHHHHHHHHT-EEEEE-S-HHHHHHH-SEEEEEETTEEEEEEEHHHHHHS--SHHHHHHHHTSPPTT-S--------SPPPPTTSPPSSSTTTTT-TT--HHHHHSPPP-EEPTTS-EE--HHHHTT----

Mean predicted aligned error: 5.11 Å